Protein AF-A0A7S1TWK5-F1 (afdb_monomer)

Secondary structure (DSSP, 8-state):
---------------------------------------------------S-----------------S----------HHHHHHHHHHHHHHHHHHHHHHHHHHHHHHHH--HHHHHHHHHHHHHHHHHHHHHHHHHHHHHTTS--BPBPTTT-SBPEETTTTEEPBPHHHHHHHHHHHHHHHHHHHHHTT-HHHHHHHHHHHHHHHHHHHHH---

Sequence (218 aa):
MPAMRLLLLPLLLGGTGALRVPASRRGFLGALAAPVLGGAVFGAAEPALAAYGASPKMNVKDEQIVNERGSAVEGGGSASVFDEEAKAREQKAKVEAEWTKIRGVVDKALERGKQSDLLAAKDILALNMGNIKSRMRDVSRIGVGGEIMEKEEGSGLSKFDYNTGKFSLKELVQKPEDVFAAVNETYFYIGRKDVESARVQWAKAVTAYEEWIKLVPF

Organism: NCBI:txid124430

Mean predicted aligned error: 17.78 Å

Foldseek 3Di:
DDDDDDDDDDDDDDDDDDDDDDDDDDDDDDDDDDDDDDDDDDDDDDDDPDDPPDDDDDDDDDDDDDDPPDDDPPDPPPCDLVNLLVVLVVLVVVLVVLVVVLCVQLVVCLVVLDLVSLVVSLVSLVPCLVSSLVSQQSLLCSQVVNDFFDDDPPPRHGDADPVVRDTHTDLLNVLSVQLVVLSVQLSVCSVVSNSVSNVVSNVSSVVSVVVNVVSRPD

Radius of gyration: 33.59 Å; Cα contacts (8 Å, |Δi|>4): 149; chains: 1; bounding box: 106×53×81 Å

Structure (mmCIF, N/CA/C/O backbone):
data_AF-A0A7S1TWK5-F1
#
_entry.id   AF-A0A7S1TWK5-F1
#
loop_
_atom_site.group_PDB
_atom_site.id
_atom_site.type_symbol
_atom_site.label_atom_id
_atom_site.label_alt_id
_atom_site.label_comp_id
_atom_site.label_asym_id
_atom_site.label_entity_id
_atom_site.label_seq_id
_atom_site.pdbx_PDB_ins_code
_atom_site.Cartn_x
_atom_site.Cartn_y
_atom_site.Cartn_z
_atom_site.occupancy
_atom_site.B_iso_or_equiv
_atom_site.auth_seq_id
_atom_site.auth_comp_id
_atom_site.auth_asym_id
_atom_site.auth_atom_id
_atom_site.pdbx_PDB_model_num
ATOM 1 N N . MET A 1 1 ? -54.679 30.001 10.399 1.00 42.28 1 MET A N 1
ATOM 2 C CA . MET A 1 1 ? -54.998 30.023 11.842 1.00 42.28 1 MET A CA 1
ATOM 3 C C . MET A 1 1 ? -54.048 29.068 12.560 1.00 42.28 1 MET A C 1
ATOM 5 O O . MET A 1 1 ? -54.166 27.872 12.328 1.00 42.28 1 MET A O 1
ATOM 9 N N . PRO A 1 2 ? -53.059 29.566 13.323 1.00 46.44 2 PRO A N 1
ATOM 10 C CA . PRO A 1 2 ? -52.119 28.740 14.079 1.00 46.44 2 PRO A CA 1
ATOM 11 C C . PRO A 1 2 ? -52.616 28.502 15.513 1.00 46.44 2 PRO A C 1
ATOM 13 O O . PRO A 1 2 ? -53.088 29.426 16.173 1.00 46.44 2 PRO A O 1
ATOM 16 N N . ALA A 1 3 ? -52.492 27.268 16.002 1.00 49.75 3 ALA A N 1
ATOM 17 C CA . ALA A 1 3 ? -52.767 26.925 17.391 1.00 49.75 3 ALA A CA 1
ATOM 18 C C . ALA A 1 3 ? -51.485 27.054 18.229 1.00 49.75 3 ALA A C 1
ATOM 20 O O . ALA A 1 3 ? -50.543 26.278 18.085 1.00 49.75 3 ALA A O 1
ATOM 21 N N . MET A 1 4 ? -51.485 28.057 19.107 1.00 43.38 4 MET A N 1
ATOM 22 C CA . MET A 1 4 ? -50.620 28.180 20.278 1.00 43.38 4 MET A CA 1
ATOM 23 C C . MET A 1 4 ? -50.735 26.944 21.180 1.00 43.38 4 MET A C 1
ATOM 25 O O . MET A 1 4 ? -51.842 26.546 21.543 1.00 43.38 4 MET A O 1
ATOM 29 N N . ARG A 1 5 ? -49.602 26.447 21.686 1.00 54.03 5 ARG A N 1
ATOM 30 C CA . ARG A 1 5 ? -49.540 25.924 23.057 1.00 54.03 5 ARG A CA 1
ATOM 31 C C . ARG A 1 5 ? -48.163 26.175 23.671 1.00 54.03 5 ARG A C 1
ATOM 33 O O . ARG A 1 5 ? -47.152 25.632 23.247 1.00 54.03 5 ARG A O 1
ATOM 40 N N . LEU A 1 6 ? -48.198 27.083 24.638 1.00 48.56 6 LEU A N 1
ATOM 41 C CA . LEU A 1 6 ? -47.176 27.460 25.605 1.00 48.56 6 LEU A CA 1
ATOM 42 C C . LEU A 1 6 ? -47.206 26.487 26.801 1.00 48.56 6 LEU A C 1
ATOM 44 O O . LEU A 1 6 ? -48.210 25.798 26.986 1.00 48.56 6 LEU A O 1
ATOM 48 N N . LEU A 1 7 ? -46.179 26.611 27.660 1.00 42.19 7 LEU A N 1
ATOM 49 C CA . LEU A 1 7 ? -46.018 26.090 29.036 1.00 42.19 7 LEU A CA 1
ATOM 50 C C . LEU A 1 7 ? -45.284 24.735 29.127 1.00 42.19 7 LEU A C 1
ATOM 52 O O . LEU A 1 7 ? -45.577 23.827 28.366 1.00 42.19 7 LEU A O 1
ATOM 56 N N . LEU A 1 8 ? -44.351 24.482 30.050 1.00 40.06 8 LEU A N 1
ATOM 57 C CA . LEU A 1 8 ? -43.825 25.227 31.202 1.00 40.06 8 LEU A CA 1
ATOM 58 C C . LEU A 1 8 ? -42.563 24.478 31.683 1.00 40.06 8 LEU A C 1
ATOM 60 O O . LEU A 1 8 ? -42.578 23.253 31.783 1.00 40.06 8 LEU A O 1
ATOM 64 N N . LEU A 1 9 ? -41.499 25.214 32.007 1.00 42.41 9 LEU A N 1
ATOM 65 C CA . LEU A 1 9 ? -40.368 24.746 32.819 1.00 42.41 9 LEU A CA 1
ATOM 66 C C . LEU A 1 9 ? -40.783 24.672 34.301 1.00 42.41 9 LEU A C 1
ATOM 68 O O . LEU A 1 9 ? -41.580 25.506 34.739 1.00 42.41 9 LEU A O 1
ATOM 72 N N . PRO A 1 10 ? -40.115 23.828 35.103 1.00 52.53 10 PRO A N 1
ATOM 73 C CA . PRO A 1 10 ? -39.749 24.237 36.455 1.00 52.53 10 PRO A CA 1
ATOM 74 C C . PRO A 1 10 ? -38.238 24.126 36.719 1.00 52.53 10 PRO A C 1
ATOM 76 O O . PRO A 1 10 ? -37.615 23.083 36.537 1.00 52.53 10 PRO A O 1
ATOM 79 N N . LEU A 1 11 ? -37.688 25.247 37.195 1.00 41.25 11 LEU A N 1
ATOM 80 C CA . LEU A 1 11 ? -36.462 25.374 37.984 1.00 41.25 11 LEU A CA 1
ATOM 81 C C . LEU A 1 11 ? -36.671 24.829 39.410 1.00 41.25 11 LEU A C 1
ATOM 83 O O . LEU A 1 11 ? -37.699 25.125 40.007 1.00 41.25 11 LEU A O 1
ATOM 87 N N . LEU A 1 12 ? -35.641 24.180 39.964 1.00 42.25 12 LEU A N 1
ATOM 88 C CA . LEU A 1 12 ? -35.261 24.041 41.391 1.00 42.25 12 LEU A CA 1
ATOM 89 C C . LEU A 1 12 ? -33.792 23.547 41.344 1.00 42.25 12 LEU A C 1
ATOM 91 O O . LEU A 1 12 ? -33.557 22.487 40.779 1.00 42.25 12 LEU A O 1
ATOM 95 N N . LEU A 1 13 ? -32.701 24.255 41.668 1.00 40.38 13 LEU A N 1
ATOM 96 C CA . LEU A 1 13 ? -32.305 25.213 42.716 1.00 40.38 13 LEU A CA 1
ATOM 97 C C . LEU A 1 13 ? -32.154 24.598 44.124 1.00 40.38 13 LEU A C 1
ATOM 99 O O . LEU A 1 13 ? -33.139 24.284 44.781 1.00 40.38 13 LEU A O 1
ATOM 103 N N . GLY A 1 14 ? -30.889 24.518 44.573 1.00 34.38 14 GLY A N 1
ATOM 104 C CA . GLY A 1 14 ? -30.437 24.267 45.953 1.00 34.38 14 GLY A CA 1
ATOM 105 C C . GLY A 1 14 ? -29.634 22.963 46.106 1.00 34.38 14 GLY A C 1
ATOM 106 O O . GLY A 1 14 ? -30.115 21.910 45.728 1.00 34.38 14 GLY A O 1
ATOM 107 N N . GLY A 1 15 ? -28.414 22.910 46.643 1.00 34.44 15 GLY A N 1
ATOM 108 C CA . GLY A 1 15 ? -27.569 23.916 47.276 1.00 34.44 15 GLY A CA 1
ATOM 109 C C . GLY A 1 15 ? -26.369 23.241 47.970 1.00 34.44 15 GLY A C 1
ATOM 110 O O . GLY A 1 15 ? -26.485 22.136 48.484 1.00 34.44 15 GLY A O 1
ATOM 111 N N . THR A 1 16 ? -25.237 23.953 47.971 1.00 38.69 16 THR A N 1
ATOM 112 C CA . THR A 1 16 ? -24.171 23.994 48.997 1.00 38.69 16 THR A CA 1
ATOM 113 C C . THR A 1 16 ? -23.429 22.715 49.425 1.00 38.69 16 THR A C 1
ATOM 115 O O . THR A 1 16 ? -23.946 21.885 50.163 1.00 38.69 16 THR A O 1
ATOM 118 N N . GLY A 1 17 ? -22.123 22.681 49.130 1.00 38.06 17 GLY A N 1
ATOM 119 C CA . GLY A 1 17 ? -21.137 21.836 49.809 1.00 38.06 17 GLY A CA 1
ATOM 120 C C . GLY A 1 17 ? -19.714 22.316 49.519 1.00 38.06 17 GLY A C 1
ATOM 121 O O . GLY A 1 17 ? -19.182 22.078 48.443 1.00 38.06 17 GLY A O 1
ATOM 122 N N . ALA A 1 18 ? -19.140 23.064 50.458 1.00 38.41 18 ALA A N 1
ATOM 123 C CA . ALA A 1 18 ? -17.880 23.784 50.343 1.00 38.41 18 ALA A CA 1
ATOM 124 C C . ALA A 1 18 ? -16.620 22.894 50.413 1.00 38.41 18 ALA A C 1
ATOM 126 O O . ALA A 1 18 ? -16.589 21.883 51.108 1.00 38.41 18 ALA A O 1
ATOM 127 N N . LEU A 1 19 ? -15.572 23.365 49.724 1.00 39.53 19 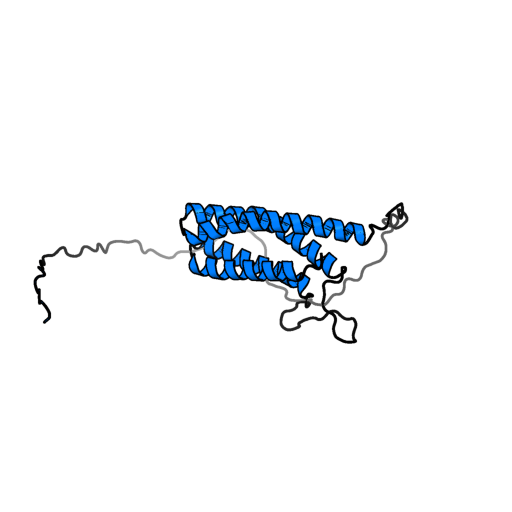LEU A N 1
ATOM 128 C CA . LEU A 1 19 ? -14.151 23.383 50.108 1.00 39.53 19 LEU A CA 1
ATOM 129 C C . LEU A 1 19 ? -13.672 22.384 51.178 1.00 39.53 19 LEU A C 1
ATOM 131 O O . LEU A 1 19 ? -13.927 22.561 52.370 1.00 39.53 19 LEU A O 1
ATOM 135 N N . ARG A 1 20 ? -12.747 21.496 50.787 1.00 36.62 20 ARG A N 1
ATOM 136 C CA . ARG A 1 20 ? -11.625 21.136 51.667 1.00 36.62 20 ARG A CA 1
ATOM 137 C C . ARG A 1 20 ? -10.368 20.762 50.882 1.00 36.62 20 ARG A C 1
ATOM 139 O O . ARG A 1 20 ? -1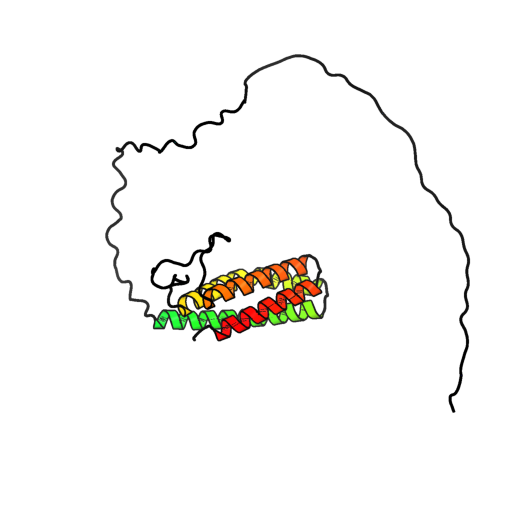0.171 19.630 50.460 1.00 36.62 20 ARG A O 1
ATOM 146 N N . VAL A 1 21 ? -9.506 21.759 50.730 1.00 39.22 21 VAL A N 1
ATOM 147 C CA . VAL A 1 21 ? -8.060 21.596 50.559 1.00 39.22 21 VAL A CA 1
ATOM 148 C C . VAL A 1 21 ? -7.480 21.150 51.906 1.00 39.22 21 VAL A C 1
ATOM 150 O O . VAL A 1 21 ? -7.811 21.763 52.922 1.00 39.22 21 VAL A O 1
ATOM 153 N N . PRO A 1 22 ? -6.573 20.164 51.947 1.00 43.09 22 PRO A N 1
ATOM 154 C CA . PRO A 1 22 ? -5.561 20.116 52.986 1.00 43.09 22 PRO A CA 1
ATOM 155 C C . PRO A 1 22 ? -4.206 20.497 52.389 1.00 43.09 22 PRO A C 1
ATOM 157 O O . PRO A 1 22 ? -3.570 19.734 51.667 1.00 43.09 22 PRO A O 1
ATOM 160 N N . ALA A 1 23 ? -3.769 21.707 52.725 1.00 39.19 23 ALA A N 1
ATOM 161 C CA . ALA A 1 23 ? -2.381 22.111 52.649 1.00 39.19 23 ALA A CA 1
ATOM 162 C C . ALA A 1 23 ? -1.766 22.001 54.048 1.00 39.19 23 ALA A C 1
ATOM 164 O O . ALA A 1 23 ? -2.381 22.405 55.035 1.00 39.19 23 ALA A O 1
ATOM 165 N N . SER A 1 24 ? -0.497 21.584 54.065 1.00 38.28 24 SER A N 1
ATOM 166 C CA . SER A 1 24 ? 0.484 21.762 55.142 1.00 38.28 24 SER A CA 1
ATOM 167 C C . SER A 1 24 ? 0.471 20.704 56.257 1.00 38.28 24 SER A C 1
ATOM 169 O O . SER A 1 24 ? -0.460 20.618 57.048 1.00 38.28 24 SER A O 1
ATOM 171 N N . ARG A 1 25 ? 1.584 19.984 56.450 1.00 38.72 25 ARG A N 1
ATOM 172 C CA . ARG A 1 25 ? 2.787 20.511 57.116 1.00 38.72 25 ARG A CA 1
ATOM 173 C C . ARG A 1 25 ? 3.916 19.482 57.226 1.00 38.72 25 ARG A C 1
ATOM 175 O O . ARG A 1 25 ? 3.680 18.371 57.675 1.00 38.72 25 ARG A O 1
ATOM 182 N N . ARG A 1 26 ? 5.133 20.019 57.036 1.00 38.16 26 ARG A N 1
ATOM 183 C CA . ARG A 1 26 ? 6.424 19.659 57.663 1.00 38.16 26 ARG A CA 1
ATOM 184 C C . ARG A 1 26 ? 7.015 18.312 57.227 1.00 38.16 26 ARG A C 1
ATOM 186 O O . ARG A 1 26 ? 6.402 17.281 57.401 1.00 38.16 26 ARG A O 1
ATOM 193 N N . GLY A 1 27 ? 8.227 18.231 56.697 1.00 33.19 27 GLY A N 1
ATOM 194 C CA . GLY A 1 27 ? 9.330 19.182 56.662 1.00 33.19 27 GLY A CA 1
ATOM 195 C C . GLY A 1 27 ? 10.612 18.398 56.909 1.00 33.19 27 GLY A C 1
ATOM 196 O O . GLY A 1 27 ? 10.677 17.684 57.897 1.00 33.19 27 GLY A O 1
ATOM 197 N N . PHE A 1 28 ? 11.609 18.538 56.040 1.00 35.34 28 PHE A N 1
ATOM 198 C CA . PHE A 1 28 ? 13.012 18.490 56.443 1.00 35.34 28 PHE A CA 1
ATOM 199 C C . PHE A 1 28 ? 13.849 19.177 55.360 1.00 35.34 28 PHE A C 1
ATOM 201 O O . PHE A 1 28 ? 14.107 18.635 54.290 1.00 35.34 28 PHE A O 1
ATOM 208 N N . LEU A 1 29 ? 14.184 20.435 55.638 1.00 37.44 29 LEU A N 1
ATOM 209 C CA . LEU A 1 29 ? 15.357 21.113 55.104 1.00 37.44 29 LEU A CA 1
ATOM 210 C C . LEU A 1 29 ? 16.528 20.735 56.015 1.00 37.44 29 LEU A C 1
ATOM 212 O O . LEU A 1 29 ? 16.382 20.762 57.235 1.00 37.44 29 LEU A O 1
ATOM 216 N N . GLY A 1 30 ? 17.673 20.427 55.423 1.00 30.83 30 GLY A N 1
ATOM 217 C CA . GLY A 1 30 ? 18.924 20.165 56.132 1.00 30.83 30 GLY A CA 1
ATOM 218 C C . GLY A 1 30 ? 19.875 19.423 55.198 1.00 30.83 30 GLY A C 1
ATOM 219 O O . GLY A 1 30 ? 19.791 18.210 55.098 1.00 30.83 30 GLY A O 1
ATOM 220 N N . ALA A 1 31 ? 20.547 20.108 54.277 1.00 31.48 31 ALA A N 1
ATOM 221 C CA . ALA A 1 31 ? 21.773 20.887 54.485 1.00 31.48 31 ALA A CA 1
ATOM 222 C C . ALA A 1 31 ? 23.021 20.054 54.141 1.00 31.48 31 ALA A C 1
ATOM 224 O O . ALA A 1 31 ? 23.320 19.056 54.781 1.00 31.48 31 ALA A O 1
ATOM 225 N N . LEU A 1 32 ? 23.699 20.507 53.081 1.00 37.81 32 LEU A N 1
ATOM 226 C CA . LEU A 1 32 ? 25.151 20.679 52.969 1.00 37.81 32 LEU A CA 1
ATOM 227 C C . LEU A 1 32 ? 26.029 19.901 53.964 1.00 37.81 32 LEU A C 1
ATOM 229 O O . LEU A 1 32 ? 26.094 20.275 55.130 1.00 37.81 32 LEU A O 1
ATOM 233 N N . ALA A 1 33 ? 26.816 18.957 53.440 1.00 31.19 33 ALA A N 1
ATOM 234 C CA . ALA A 1 33 ? 28.255 18.846 53.710 1.00 31.19 33 ALA A CA 1
ATOM 235 C C . ALA A 1 33 ? 28.873 17.709 52.870 1.00 31.19 33 ALA A C 1
ATOM 237 O O . ALA A 1 33 ? 28.740 16.532 53.187 1.00 31.19 33 ALA A O 1
ATOM 238 N N . ALA A 1 34 ? 29.605 18.069 51.815 1.00 40.38 34 ALA A N 1
ATOM 239 C CA . ALA A 1 34 ? 30.901 17.428 51.574 1.00 40.38 34 ALA A CA 1
ATOM 240 C C . ALA A 1 34 ? 31.842 17.904 52.714 1.00 40.38 34 ALA A C 1
ATOM 242 O O . ALA A 1 34 ? 31.604 19.022 53.189 1.00 40.38 34 ALA A O 1
ATOM 243 N N . PRO A 1 35 ? 32.901 17.174 53.148 1.00 43.22 35 PRO A N 1
ATOM 244 C CA . PRO A 1 35 ? 33.947 16.742 52.215 1.00 43.22 35 PRO A CA 1
ATOM 245 C C . PRO A 1 35 ? 34.812 15.499 52.596 1.00 43.22 35 PRO A C 1
ATOM 247 O O . PRO A 1 35 ? 34.844 15.040 53.729 1.00 43.22 35 PRO A O 1
ATOM 250 N N . VAL A 1 36 ? 35.628 15.082 51.612 1.00 34.66 36 VAL A N 1
ATOM 251 C CA . VAL A 1 36 ? 37.074 14.765 51.734 1.00 34.66 36 VAL A CA 1
ATOM 252 C C . VAL A 1 36 ? 37.545 13.347 52.161 1.00 34.66 36 VAL A C 1
ATOM 254 O O . VAL A 1 36 ? 37.492 12.947 53.315 1.00 34.66 36 VAL A O 1
ATOM 257 N N . LEU A 1 37 ? 38.181 12.714 51.157 1.00 37.31 37 LEU A N 1
ATOM 258 C CA . LEU A 1 37 ? 39.463 11.975 51.130 1.00 37.31 37 LEU A CA 1
ATOM 259 C C . LEU A 1 37 ? 39.521 10.437 51.199 1.00 37.31 37 LEU A C 1
ATOM 261 O O . LEU A 1 37 ? 39.196 9.805 52.194 1.00 37.31 37 LEU A O 1
ATOM 265 N N . GLY A 1 38 ? 40.169 9.910 50.147 1.00 30.38 38 GLY A N 1
ATOM 266 C CA . GLY A 1 38 ? 40.853 8.616 50.067 1.00 30.38 38 GLY A CA 1
ATOM 267 C C . GLY A 1 38 ? 40.118 7.632 49.159 1.00 30.38 38 GLY A C 1
ATOM 268 O O . GLY A 1 38 ? 39.105 7.088 49.556 1.00 30.38 38 GLY A O 1
ATOM 269 N N . GLY A 1 39 ? 40.519 7.327 47.929 1.00 28.27 39 GLY A N 1
ATOM 270 C C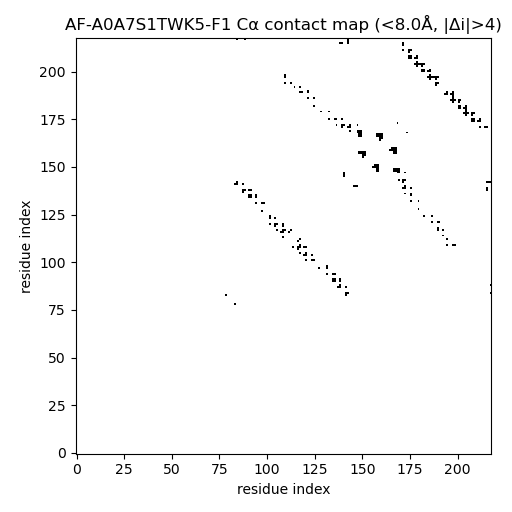A . GLY A 1 39 ? 41.762 7.538 47.200 1.00 28.27 39 GLY A CA 1
ATOM 271 C C . GLY A 1 39 ? 41.871 6.408 46.162 1.00 28.27 39 GLY A C 1
ATOM 272 O O . GLY A 1 39 ? 41.466 5.292 46.467 1.00 28.27 39 GLY A O 1
ATOM 273 N N . ALA A 1 40 ? 42.441 6.732 44.992 1.00 35.38 40 ALA A N 1
ATOM 274 C CA . ALA A 1 40 ? 42.983 5.857 43.934 1.00 35.38 40 ALA A CA 1
ATOM 275 C C . ALA A 1 40 ? 42.132 5.586 42.675 1.00 35.38 40 ALA A C 1
ATOM 277 O O . ALA A 1 40 ? 40.999 5.150 42.796 1.00 35.38 40 ALA A O 1
ATOM 278 N N . VAL A 1 41 ? 42.624 5.653 41.427 1.00 35.94 41 VAL A N 1
ATOM 279 C CA . VAL A 1 41 ? 43.591 6.498 40.678 1.00 35.94 41 VAL A CA 1
ATOM 280 C C . VAL A 1 41 ? 43.171 6.347 39.186 1.00 35.94 41 VAL A C 1
ATOM 282 O O . VAL A 1 41 ? 42.613 5.315 38.822 1.00 35.94 41 VAL A O 1
ATOM 285 N N . PHE A 1 42 ? 43.542 7.328 38.348 1.00 33.72 42 PHE A N 1
ATOM 286 C CA . PHE A 1 42 ? 43.647 7.322 36.869 1.00 33.72 42 PHE A CA 1
ATOM 287 C C . PHE A 1 42 ? 42.332 7.474 36.086 1.00 33.72 42 PHE A C 1
ATOM 289 O O . PHE A 1 42 ? 41.379 6.748 36.303 1.00 33.72 42 PHE A O 1
ATOM 296 N N . GLY A 1 43 ? 42.188 8.369 35.113 1.00 32.78 43 GLY A N 1
ATOM 297 C CA . GLY A 1 43 ? 43.101 9.283 34.433 1.00 32.78 43 GLY A CA 1
ATOM 298 C C . GLY A 1 43 ? 42.270 10.069 33.407 1.00 32.78 43 GLY A C 1
ATOM 299 O O . GLY A 1 43 ? 41.222 9.603 32.968 1.00 32.78 43 GLY A O 1
ATOM 300 N N . ALA A 1 44 ? 42.708 11.288 33.113 1.00 33.69 44 ALA A N 1
ATOM 301 C CA . ALA A 1 44 ? 42.001 12.333 32.382 1.00 33.69 44 ALA A CA 1
ATOM 302 C C . ALA A 1 44 ? 41.377 11.906 31.039 1.00 33.69 44 ALA A C 1
ATOM 304 O O . ALA A 1 44 ? 42.029 11.275 30.211 1.00 33.69 44 ALA A O 1
ATOM 305 N N . ALA A 1 45 ? 40.151 12.370 30.792 1.00 33.84 45 ALA A N 1
ATOM 306 C CA . ALA A 1 45 ? 39.601 12.517 29.454 1.00 33.84 45 ALA A CA 1
ATOM 307 C C . ALA A 1 45 ? 39.325 14.007 29.219 1.00 33.84 45 ALA A C 1
ATOM 309 O O . ALA A 1 45 ? 38.370 14.559 29.759 1.00 33.84 45 ALA A O 1
ATOM 310 N N . GLU A 1 46 ? 40.173 14.641 28.414 1.00 39.62 46 GLU A N 1
ATOM 311 C CA . GLU A 1 46 ? 39.825 15.847 27.665 1.00 39.62 46 GLU A CA 1
ATOM 312 C C . GLU A 1 46 ? 40.142 15.633 26.174 1.00 39.62 46 GLU A C 1
ATOM 314 O O . GLU A 1 46 ? 40.941 14.753 25.831 1.00 39.62 46 GLU A O 1
ATOM 319 N N . PRO A 1 47 ? 39.450 16.357 25.276 1.00 49.56 47 PRO A N 1
ATOM 320 C CA . PRO A 1 47 ? 39.151 15.895 23.929 1.00 49.56 47 PRO A CA 1
ATOM 321 C C . PRO A 1 47 ? 40.179 16.373 22.899 1.00 49.56 47 PRO A C 1
ATOM 323 O O . PRO A 1 47 ? 40.568 17.538 22.882 1.00 49.56 47 PRO A O 1
ATOM 326 N N . ALA A 1 48 ? 40.546 15.498 21.962 1.00 39.31 48 ALA A N 1
ATOM 327 C CA . ALA A 1 48 ? 41.292 15.875 20.765 1.00 39.31 48 ALA A CA 1
ATOM 328 C C . ALA A 1 48 ? 40.365 15.846 19.543 1.00 39.31 48 ALA A C 1
ATOM 330 O O . ALA A 1 48 ? 40.160 14.823 18.892 1.00 39.31 48 ALA A O 1
ATOM 331 N N . LEU A 1 49 ? 39.803 17.014 19.249 1.00 46.00 49 LEU A N 1
ATOM 332 C CA . LEU A 1 49 ? 39.249 17.377 17.954 1.00 46.00 49 LEU A CA 1
ATOM 333 C C . LEU A 1 49 ? 40.423 17.577 16.976 1.00 46.00 49 LEU A C 1
ATOM 335 O O . LEU A 1 49 ? 41.007 18.654 16.947 1.00 46.00 49 LEU A O 1
ATOM 339 N N . ALA A 1 50 ? 40.804 16.555 16.204 1.00 41.00 50 ALA A N 1
ATOM 340 C CA . ALA A 1 50 ? 41.688 16.716 15.044 1.00 41.00 50 ALA A CA 1
ATOM 341 C C . ALA A 1 50 ? 41.649 15.491 14.112 1.00 41.00 50 ALA A C 1
ATOM 343 O O . ALA A 1 50 ? 41.619 14.356 14.572 1.00 41.00 50 ALA A O 1
ATOM 344 N N . ALA A 1 51 ? 41.752 15.767 12.807 1.00 40.94 51 ALA A N 1
ATOM 345 C CA . ALA A 1 51 ? 41.970 14.841 11.688 1.00 40.94 51 ALA A CA 1
ATOM 346 C C . ALA A 1 51 ? 40.732 14.205 11.017 1.00 40.94 51 ALA A C 1
ATOM 348 O O . ALA A 1 51 ? 40.661 13.002 10.784 1.00 40.94 51 ALA A O 1
ATOM 349 N N . TYR A 1 52 ? 39.822 15.057 10.537 1.00 43.03 52 TYR A N 1
ATOM 350 C CA . TYR A 1 52 ? 39.246 14.830 9.206 1.00 43.03 52 TYR A CA 1
ATOM 351 C C . TYR A 1 52 ? 40.380 15.012 8.176 1.00 43.03 52 TYR A C 1
ATOM 353 O O . TYR A 1 52 ? 40.976 16.087 8.133 1.00 43.03 52 TYR A O 1
ATOM 361 N N . GLY A 1 53 ? 40.707 13.985 7.379 1.00 47.62 53 GLY A N 1
ATOM 362 C CA . GLY A 1 53 ? 41.577 14.149 6.198 1.00 47.62 53 GLY A CA 1
ATOM 363 C C . GLY A 1 53 ? 42.768 13.198 6.004 1.00 47.62 53 GLY A C 1
ATOM 364 O O . GLY A 1 53 ? 43.615 13.496 5.167 1.00 47.62 53 GLY A O 1
ATOM 365 N N . ALA A 1 54 ? 42.869 12.063 6.701 1.00 37.50 54 ALA A N 1
ATOM 366 C CA . ALA A 1 54 ? 43.913 11.073 6.408 1.00 37.50 54 ALA A CA 1
ATOM 367 C C . ALA A 1 54 ? 43.366 9.918 5.549 1.00 37.50 54 ALA A C 1
ATOM 369 O O . ALA A 1 54 ? 42.715 9.007 6.055 1.00 37.50 54 ALA A O 1
ATOM 370 N N . SER A 1 55 ? 43.639 9.949 4.241 1.00 45.56 55 SER A N 1
ATOM 371 C CA . SER A 1 55 ? 43.432 8.807 3.342 1.00 45.56 55 SER A CA 1
ATOM 372 C C . SER A 1 55 ? 44.203 7.581 3.854 1.00 45.56 55 SER A C 1
ATOM 374 O O . SER A 1 55 ? 45.413 7.699 4.088 1.00 45.56 55 SER A O 1
ATOM 376 N N . PRO A 1 56 ? 43.579 6.396 3.999 1.00 41.75 56 PRO A N 1
ATOM 377 C CA . PRO A 1 56 ? 44.307 5.198 4.392 1.00 41.75 56 PRO A CA 1
ATOM 378 C C . PRO A 1 56 ? 45.268 4.790 3.271 1.00 41.75 56 PRO A C 1
ATOM 380 O O . PRO A 1 56 ? 44.849 4.414 2.176 1.00 41.75 56 PRO A O 1
ATOM 383 N N . LYS A 1 57 ? 46.576 4.857 3.539 1.00 42.22 57 LYS A N 1
ATOM 384 C CA . LYS A 1 57 ? 47.596 4.214 2.706 1.00 42.22 57 LYS A CA 1
ATOM 385 C C . LYS A 1 57 ? 47.484 2.704 2.921 1.00 42.22 57 LYS A C 1
ATOM 387 O O . LYS A 1 57 ? 47.944 2.199 3.941 1.00 42.22 57 LYS A O 1
ATOM 392 N N . MET A 1 58 ? 46.859 1.991 1.985 1.00 35.84 58 MET A N 1
ATOM 393 C CA . MET A 1 58 ? 46.897 0.528 1.972 1.00 35.84 58 MET A CA 1
ATOM 394 C C . MET A 1 58 ? 48.292 0.064 1.549 1.00 35.84 58 MET A C 1
ATOM 396 O O . MET A 1 58 ? 48.729 0.302 0.424 1.00 35.84 58 MET A O 1
ATOM 400 N N . ASN A 1 59 ? 48.993 -0.570 2.487 1.00 34.75 59 ASN A N 1
ATOM 401 C CA . ASN A 1 59 ? 50.236 -1.276 2.234 1.00 34.75 59 ASN A CA 1
ATOM 402 C C . ASN A 1 59 ? 49.886 -2.627 1.597 1.00 34.75 59 ASN A C 1
ATOM 404 O O . ASN A 1 59 ? 49.183 -3.441 2.191 1.00 34.75 59 ASN A O 1
ATOM 408 N N . VAL A 1 60 ? 50.331 -2.824 0.360 1.00 47.34 60 VAL A N 1
ATOM 409 C CA . VAL A 1 60 ? 50.176 -4.068 -0.391 1.00 47.34 60 VAL A CA 1
ATOM 410 C C . VAL A 1 60 ? 51.199 -5.062 0.140 1.00 47.34 60 VAL A C 1
ATOM 412 O O . VAL A 1 60 ? 52.395 -4.829 -0.038 1.00 47.34 60 VAL A O 1
ATOM 415 N N . LYS A 1 61 ? 50.722 -6.137 0.776 1.00 38.00 61 LYS A N 1
ATOM 416 C CA . LYS A 1 61 ? 51.233 -7.520 0.706 1.00 38.00 61 LYS A CA 1
ATOM 417 C C . LYS A 1 61 ? 50.623 -8.339 1.843 1.00 38.00 61 LYS A C 1
ATOM 419 O O . LYS A 1 61 ? 51.172 -8.376 2.931 1.00 38.00 61 LYS A O 1
ATOM 424 N N . ASP A 1 62 ? 49.506 -8.983 1.534 1.00 37.81 62 ASP A N 1
ATOM 425 C CA . ASP A 1 62 ? 49.215 -10.335 2.001 1.00 37.81 62 ASP A CA 1
ATOM 426 C C . ASP A 1 62 ? 48.500 -11.045 0.846 1.00 37.81 62 ASP A C 1
ATOM 428 O O . ASP A 1 62 ? 47.335 -10.803 0.523 1.00 37.81 62 ASP A O 1
ATOM 432 N N . GLU A 1 63 ? 49.287 -11.842 0.128 1.00 49.12 63 GLU A N 1
ATOM 433 C CA . GLU A 1 63 ? 48.823 -12.844 -0.819 1.00 49.12 63 GLU A CA 1
ATOM 434 C C . GLU A 1 63 ? 48.112 -13.942 -0.030 1.00 49.12 63 GLU A C 1
ATOM 436 O O . GLU A 1 63 ? 48.773 -14.692 0.676 1.00 49.12 63 GLU A O 1
ATOM 441 N N . GLN A 1 64 ? 46.782 -14.018 -0.146 1.00 46.62 64 GLN A N 1
ATOM 442 C CA . GLN A 1 64 ? 45.969 -15.248 -0.162 1.00 46.62 64 GLN A CA 1
ATOM 443 C C . GLN A 1 64 ? 44.495 -14.901 0.094 1.00 46.62 64 GLN A C 1
ATOM 445 O O . GLN A 1 64 ? 44.031 -15.120 1.197 1.00 46.62 64 GLN A O 1
ATOM 450 N N . ILE A 1 65 ? 43.771 -14.375 -0.910 1.00 42.97 65 ILE A N 1
ATOM 451 C CA . ILE A 1 65 ? 42.378 -14.750 -1.272 1.00 42.97 65 ILE A CA 1
ATOM 452 C C . ILE A 1 65 ? 42.137 -14.268 -2.722 1.00 42.97 65 ILE A C 1
ATOM 454 O O . ILE A 1 65 ? 41.523 -13.232 -2.961 1.00 42.97 65 ILE A O 1
ATOM 458 N N . VAL A 1 66 ? 42.643 -15.001 -3.719 1.00 42.12 66 VAL A N 1
ATOM 459 C CA . VAL A 1 66 ? 42.208 -14.872 -5.124 1.00 42.12 66 VAL A CA 1
ATOM 460 C C . VAL A 1 66 ? 42.105 -16.273 -5.715 1.00 42.12 66 VAL A C 1
ATOM 462 O O . VAL A 1 66 ? 43.121 -16.857 -6.070 1.00 42.12 66 VAL A O 1
ATOM 465 N N . ASN A 1 67 ? 40.884 -16.813 -5.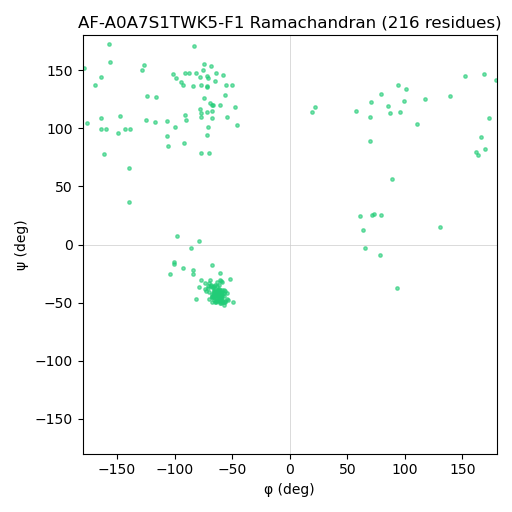772 1.00 42.78 67 ASN A N 1
ATOM 466 C CA . ASN A 1 67 ? 40.306 -17.465 -6.957 1.00 42.78 67 ASN A CA 1
ATOM 467 C C . ASN A 1 67 ? 39.007 -18.206 -6.607 1.00 42.78 67 ASN A C 1
ATOM 469 O O . ASN A 1 67 ? 39.007 -19.419 -6.478 1.00 42.78 67 ASN A O 1
ATOM 473 N N . GLU A 1 68 ? 37.894 -17.471 -6.542 1.00 38.56 68 GLU A N 1
ATOM 474 C CA . GLU A 1 68 ? 36.562 -17.990 -6.919 1.00 38.56 68 GLU A CA 1
ATOM 475 C C . GLU A 1 68 ? 35.767 -16.918 -7.698 1.00 38.56 68 GLU A C 1
ATOM 477 O O . GLU A 1 68 ? 34.555 -16.766 -7.584 1.00 38.56 68 GLU A O 1
ATOM 482 N N . ARG A 1 69 ? 36.467 -16.133 -8.531 1.00 45.69 69 ARG A N 1
ATOM 483 C CA . ARG A 1 69 ? 35.855 -15.414 -9.659 1.00 45.69 69 ARG A CA 1
ATOM 484 C C . ARG A 1 69 ? 36.262 -16.126 -10.943 1.00 45.69 69 ARG A C 1
ATOM 486 O O . ARG A 1 69 ? 37.234 -15.748 -11.585 1.00 45.69 69 ARG A O 1
ATOM 493 N N . GLY A 1 70 ? 35.514 -17.165 -11.291 1.00 40.03 70 GLY A N 1
ATOM 494 C CA . GLY A 1 70 ? 35.661 -17.867 -12.560 1.00 40.03 70 GLY A CA 1
ATOM 495 C C . GLY A 1 70 ? 34.787 -19.113 -12.625 1.00 40.03 70 GLY A C 1
ATOM 496 O O . GLY A 1 70 ? 35.093 -20.103 -11.981 1.00 40.03 70 GLY A O 1
ATOM 497 N N . SER A 1 71 ? 33.743 -19.041 -13.451 1.00 44.59 71 SER A N 1
ATOM 498 C CA . SER A 1 71 ? 32.912 -20.155 -13.930 1.00 44.59 71 SER A CA 1
ATOM 499 C C . SER A 1 71 ? 31.988 -20.868 -12.939 1.00 44.59 71 SER A C 1
ATOM 501 O O . SER A 1 71 ? 32.276 -21.949 -12.445 1.00 44.59 71 SER A O 1
ATOM 503 N N . ALA A 1 72 ? 30.772 -20.330 -12.847 1.00 37.94 72 ALA A N 1
ATOM 504 C CA . ALA A 1 72 ? 29.570 -21.116 -13.122 1.00 37.94 72 ALA A CA 1
ATOM 505 C C . ALA A 1 72 ? 28.576 -20.237 -13.905 1.00 37.94 72 ALA A C 1
ATOM 507 O O . ALA A 1 72 ? 27.518 -19.848 -13.420 1.00 37.94 72 ALA A O 1
ATOM 508 N N . VAL A 1 73 ? 28.954 -19.877 -15.138 1.00 49.88 73 VAL A N 1
ATOM 509 C CA . VAL A 1 73 ? 27.961 -19.636 -16.195 1.00 49.88 73 VAL A CA 1
ATOM 510 C C . VAL A 1 73 ? 27.527 -21.025 -16.644 1.00 49.88 73 VAL A C 1
ATOM 512 O O . VAL A 1 73 ? 28.024 -21.555 -17.630 1.00 49.88 73 VAL A O 1
ATOM 515 N N . GLU A 1 74 ? 26.653 -21.651 -15.866 1.00 40.03 74 GLU A N 1
ATOM 516 C CA . GLU A 1 74 ? 25.982 -22.878 -16.271 1.00 40.03 74 GLU A CA 1
ATOM 517 C C . GLU A 1 74 ? 24.476 -22.670 -16.149 1.00 40.03 74 GLU A C 1
ATOM 519 O O . GLU A 1 74 ? 23.909 -22.582 -15.064 1.00 40.03 74 GLU A O 1
ATOM 524 N N . GLY A 1 75 ? 23.836 -22.554 -17.314 1.00 43.91 75 GLY A N 1
ATOM 525 C CA . GLY A 1 75 ? 22.436 -22.931 -17.481 1.00 43.91 75 GLY A CA 1
ATOM 526 C C . GLY A 1 75 ? 21.379 -21.947 -16.995 1.00 43.91 75 GLY A C 1
ATOM 527 O O . GLY A 1 75 ? 20.262 -22.374 -16.715 1.00 43.91 75 GLY A O 1
ATOM 528 N N . GLY A 1 76 ? 21.672 -20.647 -16.922 1.00 39.03 76 GLY A N 1
ATOM 529 C CA . GLY A 1 76 ? 20.640 -19.629 -16.732 1.00 39.03 76 GLY A CA 1
ATOM 530 C C . GLY A 1 76 ? 19.788 -19.506 -17.991 1.00 39.03 76 GLY A C 1
ATOM 531 O O . GLY A 1 76 ? 20.020 -18.611 -18.800 1.00 39.03 76 GLY A O 1
ATOM 532 N N . GLY A 1 77 ? 18.845 -20.432 -18.191 1.00 39.59 77 GLY A N 1
ATOM 533 C CA . GLY A 1 77 ? 17.785 -20.266 -19.175 1.00 39.59 77 GLY A CA 1
ATOM 534 C C . GLY A 1 77 ? 17.217 -18.870 -18.985 1.00 39.59 77 GLY A C 1
ATOM 535 O O . GLY A 1 77 ? 16.798 -18.534 -17.880 1.00 39.59 77 GLY A O 1
ATOM 536 N N . SER A 1 78 ? 17.323 -18.041 -20.025 1.00 44.78 78 SER A N 1
ATOM 537 C CA . SER A 1 78 ? 16.725 -16.714 -20.071 1.00 44.78 78 SER A CA 1
ATOM 538 C C . SER A 1 78 ? 15.295 -16.862 -19.575 1.00 44.78 78 SER A C 1
ATOM 540 O O . SER A 1 78 ? 14.467 -17.370 -20.328 1.00 44.78 78 SER A O 1
ATOM 542 N N . ALA A 1 79 ? 15.015 -16.475 -18.324 1.00 53.22 79 ALA A N 1
ATOM 543 C CA . ALA A 1 79 ? 13.647 -16.295 -17.877 1.00 53.22 79 ALA A CA 1
ATOM 544 C C . ALA A 1 79 ? 13.064 -15.329 -18.897 1.00 53.22 79 ALA A C 1
ATOM 546 O O . ALA A 1 79 ? 13.566 -14.213 -19.065 1.00 53.22 79 ALA A O 1
ATOM 547 N N . SER A 1 80 ? 12.164 -15.832 -19.732 1.00 62.84 80 SER A N 1
ATOM 548 C CA . SER A 1 80 ? 11.668 -15.031 -20.830 1.00 62.84 80 SER A CA 1
ATOM 549 C C . SER A 1 80 ? 10.924 -13.854 -20.204 1.00 62.84 80 SER A C 1
ATOM 551 O O . SER A 1 80 ? 10.337 -13.989 -19.131 1.00 62.84 80 SER A O 1
ATOM 553 N N . VAL A 1 81 ? 10.935 -12.683 -20.839 1.00 61.16 81 VAL A N 1
ATOM 554 C CA . VAL A 1 81 ? 10.139 -11.534 -20.362 1.00 61.16 81 VAL A CA 1
ATOM 555 C C . VAL A 1 81 ? 8.669 -11.947 -20.142 1.00 61.16 81 VAL A C 1
ATOM 557 O O . VAL A 1 81 ? 8.011 -11.472 -19.222 1.00 61.16 81 VAL A O 1
ATOM 560 N N . PHE A 1 82 ? 8.195 -12.935 -20.911 1.00 63.00 82 PHE A N 1
ATOM 561 C CA . PHE A 1 82 ? 6.891 -13.573 -20.747 1.00 63.00 82 PHE A CA 1
ATOM 562 C C . PHE A 1 82 ? 6.715 -14.316 -19.408 1.00 63.00 82 PHE A C 1
ATOM 564 O O . PHE A 1 82 ? 5.625 -14.263 -18.835 1.00 63.00 82 PHE A O 1
ATOM 571 N N . ASP A 1 83 ? 7.757 -14.957 -18.873 1.00 81.50 83 ASP A N 1
ATOM 572 C CA . ASP A 1 83 ? 7.725 -15.619 -17.560 1.00 81.50 83 ASP A CA 1
ATOM 573 C C . ASP A 1 83 ? 7.673 -14.596 -16.415 1.00 81.50 83 ASP A C 1
ATOM 575 O O . ASP A 1 83 ? 6.967 -14.796 -15.421 1.00 81.50 83 ASP A O 1
ATOM 579 N N . GLU A 1 84 ? 8.378 -13.468 -16.556 1.00 85.50 84 GLU A N 1
ATOM 580 C CA . GLU A 1 84 ? 8.344 -12.387 -15.566 1.00 85.50 84 GLU A CA 1
ATOM 581 C C . GLU A 1 84 ? 6.998 -11.658 -15.553 1.00 85.50 84 GLU A C 1
ATOM 583 O O . GLU A 1 84 ? 6.458 -11.400 -14.476 1.00 85.50 84 GLU A O 1
ATOM 588 N N . GLU A 1 85 ? 6.408 -11.390 -16.719 1.00 87.44 85 GLU A N 1
ATOM 589 C CA . GLU A 1 85 ? 5.057 -10.827 -16.814 1.00 87.44 85 GLU A CA 1
ATOM 590 C C . GLU A 1 85 ? 3.994 -11.775 -16.252 1.00 87.44 85 GLU A C 1
ATOM 592 O O . GLU A 1 85 ? 3.104 -11.337 -15.520 1.00 87.44 85 GLU A O 1
ATOM 597 N N . ALA A 1 86 ? 4.076 -13.075 -16.552 1.00 90.12 86 ALA A N 1
ATOM 598 C CA . ALA A 1 86 ? 3.151 -14.065 -16.001 1.00 90.12 86 ALA A CA 1
ATOM 599 C C . ALA A 1 86 ? 3.231 -14.100 -14.468 1.00 90.12 86 ALA A C 1
ATOM 601 O O . ALA A 1 86 ? 2.204 -14.047 -13.783 1.00 90.12 86 ALA A O 1
ATOM 602 N N . LYS A 1 87 ? 4.451 -14.089 -13.920 1.00 90.19 87 LYS A N 1
ATOM 603 C CA . LYS A 1 87 ? 4.681 -13.970 -12.478 1.00 90.19 87 LYS A CA 1
ATOM 604 C C . LYS A 1 87 ? 4.140 -12.648 -11.931 1.00 90.19 87 LYS A C 1
ATOM 606 O O . LYS A 1 87 ? 3.538 -12.642 -10.860 1.00 90.19 87 LYS A O 1
ATOM 611 N N . ALA A 1 88 ? 4.313 -11.536 -12.640 1.00 92.12 88 ALA A N 1
ATOM 612 C CA . ALA A 1 88 ? 3.806 -10.236 -12.212 1.00 92.12 88 ALA A CA 1
ATOM 613 C C . ALA A 1 88 ? 2.269 -10.192 -12.182 1.00 92.12 88 ALA A C 1
ATOM 615 O O . ALA A 1 88 ? 1.702 -9.692 -11.209 1.00 92.12 88 ALA A O 1
ATOM 616 N N . ARG A 1 89 ? 1.584 -10.789 -13.168 1.00 93.38 89 ARG A N 1
ATOM 617 C CA . ARG A 1 89 ? 0.118 -10.969 -13.150 1.00 93.38 89 ARG A CA 1
ATOM 618 C C . ARG A 1 89 ? -0.331 -11.784 -11.938 1.00 93.38 89 ARG A C 1
ATOM 620 O O . ARG A 1 89 ? -1.272 -11.396 -11.249 1.00 93.38 89 ARG A O 1
ATOM 627 N N . GLU A 1 90 ? 0.369 -12.874 -11.625 1.00 94.50 90 GLU A N 1
ATOM 628 C CA . GLU A 1 90 ? 0.069 -13.688 -10.442 1.00 94.50 90 GLU A CA 1
ATOM 629 C C . GLU A 1 90 ? 0.249 -12.888 -9.138 1.00 94.50 90 GLU A C 1
ATOM 631 O O . GLU A 1 90 ? -0.601 -12.936 -8.246 1.00 94.50 90 GLU A O 1
ATOM 636 N N . GLN A 1 91 ? 1.335 -12.116 -9.016 1.00 95.06 91 GLN A N 1
ATOM 637 C CA . GLN A 1 91 ? 1.569 -11.270 -7.842 1.00 95.06 91 GLN A CA 1
ATOM 638 C C . GLN A 1 91 ? 0.529 -10.150 -7.725 1.00 95.06 91 GLN A C 1
ATOM 640 O O . GLN A 1 91 ? 0.062 -9.887 -6.616 1.00 95.06 91 GLN A O 1
ATOM 645 N N . LYS A 1 92 ? 0.122 -9.534 -8.843 1.00 95.75 92 LYS A N 1
ATOM 646 C CA . LYS A 1 92 ? -0.961 -8.542 -8.887 1.00 95.75 92 LYS A CA 1
ATOM 647 C C . LYS A 1 92 ? -2.269 -9.139 -8.371 1.00 95.75 92 LYS A C 1
ATOM 649 O O . LYS A 1 92 ? -2.863 -8.576 -7.458 1.00 95.75 92 LYS A O 1
ATOM 654 N N . ALA A 1 93 ? -2.663 -10.316 -8.855 1.00 96.06 93 ALA A N 1
ATOM 655 C CA . ALA A 1 93 ? -3.875 -10.993 -8.390 1.00 96.06 93 ALA A CA 1
ATOM 656 C C . ALA A 1 93 ? -3.838 -11.289 -6.878 1.00 96.06 93 ALA A C 1
ATOM 658 O O . ALA A 1 93 ? -4.832 -11.112 -6.172 1.00 96.06 93 ALA A O 1
ATOM 659 N N . LYS A 1 94 ? -2.674 -11.690 -6.345 1.00 95.75 94 LYS A N 1
ATOM 660 C CA . LYS A 1 94 ? -2.495 -11.888 -4.897 1.00 95.75 94 LYS A CA 1
ATOM 661 C C . LYS A 1 94 ? -2.604 -10.579 -4.113 1.00 95.75 94 LYS A C 1
ATOM 663 O O . LYS A 1 94 ? -3.214 -10.569 -3.046 1.00 95.75 94 LYS A O 1
ATOM 668 N N . VAL A 1 95 ? -2.027 -9.492 -4.629 1.00 96.88 95 VAL A N 1
ATOM 669 C CA . VAL A 1 95 ? -2.164 -8.147 -4.049 1.00 96.88 95 VAL A CA 1
ATOM 670 C C . VAL A 1 95 ? -3.633 -7.730 -4.017 1.00 96.88 95 VAL A C 1
ATOM 672 O O . VAL A 1 95 ? -4.104 -7.321 -2.962 1.00 96.88 95 VAL A O 1
ATOM 675 N N . GLU A 1 96 ? -4.376 -7.901 -5.110 1.00 96.25 96 GLU A N 1
ATOM 676 C CA . GLU A 1 96 ? -5.803 -7.562 -5.184 1.00 96.25 96 GLU A CA 1
ATOM 677 C C . GLU A 1 96 ? -6.656 -8.350 -4.186 1.00 96.25 96 GLU A C 1
ATOM 679 O O . GLU A 1 96 ? -7.505 -7.774 -3.493 1.00 96.25 96 GLU A O 1
ATOM 684 N N . ALA A 1 97 ? -6.406 -9.654 -4.059 1.00 95.69 97 ALA A N 1
ATOM 685 C CA . ALA A 1 97 ? -7.114 -10.506 -3.112 1.00 95.69 97 ALA A CA 1
ATOM 686 C C . ALA A 1 97 ? -6.844 -10.096 -1.652 1.00 95.69 97 ALA A C 1
ATOM 688 O O . ALA A 1 97 ? -7.779 -9.947 -0.857 1.00 95.69 97 ALA A O 1
ATOM 689 N N . GLU A 1 98 ? -5.576 -9.878 -1.290 1.00 95.75 98 GLU A N 1
ATOM 690 C CA . GLU A 1 98 ? -5.201 -9.450 0.062 1.00 95.75 98 GLU A CA 1
ATOM 691 C C . GLU A 1 98 ? -5.699 -8.031 0.365 1.00 95.75 98 GLU A C 1
ATOM 693 O O . GLU A 1 98 ? -6.263 -7.794 1.437 1.00 95.75 98 GLU A O 1
ATOM 698 N N . TRP A 1 99 ? -5.579 -7.106 -0.590 1.00 96.81 99 TRP A N 1
ATOM 699 C CA . TRP A 1 99 ? -6.072 -5.737 -0.463 1.00 96.81 99 TRP A CA 1
ATOM 700 C C . TRP A 1 99 ? -7.579 -5.696 -0.216 1.00 96.81 99 TRP A C 1
ATOM 702 O O . TRP A 1 99 ? -8.036 -5.022 0.706 1.00 96.81 99 TRP A O 1
ATOM 712 N N . THR A 1 100 ? -8.356 -6.474 -0.973 1.00 96.38 100 THR A N 1
ATOM 713 C CA . THR A 1 100 ? -9.816 -6.557 -0.815 1.00 96.38 100 THR A CA 1
ATOM 714 C C . THR A 1 100 ? -10.203 -7.022 0.589 1.00 96.38 100 THR A C 1
ATOM 716 O O . THR A 1 100 ? -11.094 -6.445 1.221 1.00 96.38 100 THR A O 1
ATOM 719 N N . LYS A 1 101 ? -9.500 -8.030 1.120 1.00 94.25 101 LYS A N 1
ATOM 720 C CA . LYS A 1 101 ? -9.714 -8.521 2.487 1.00 94.25 101 LYS A CA 1
ATOM 721 C C . LYS A 1 101 ? -9.426 -7.435 3.524 1.00 94.25 101 LYS A C 1
ATOM 723 O O . LYS A 1 101 ? -10.216 -7.249 4.449 1.00 94.25 101 LYS A O 1
ATOM 728 N N . ILE A 1 102 ? -8.311 -6.726 3.372 1.00 96.25 102 ILE A N 1
ATOM 729 C CA . ILE A 1 102 ? -7.894 -5.660 4.289 1.00 96.25 102 ILE A CA 1
ATOM 730 C C . ILE A 1 102 ? -8.890 -4.511 4.256 1.00 96.25 102 ILE A C 1
ATOM 732 O O . ILE A 1 102 ? -9.386 -4.111 5.308 1.00 96.25 102 ILE A O 1
ATOM 736 N N . ARG A 1 103 ? -9.248 -4.046 3.057 1.00 96.62 103 ARG A N 1
ATOM 737 C CA . ARG A 1 103 ? -10.228 -2.981 2.849 1.00 96.62 103 ARG A CA 1
ATOM 738 C C . ARG A 1 103 ? -11.549 -3.293 3.532 1.00 96.62 103 ARG A C 1
ATOM 740 O O . ARG A 1 103 ? -12.029 -2.479 4.311 1.00 96.62 103 ARG A O 1
ATOM 747 N N . GLY A 1 104 ? -12.068 -4.508 3.367 1.00 96.19 104 GLY A N 1
ATOM 748 C CA . GLY A 1 104 ? -13.307 -4.918 4.027 1.00 96.19 104 GLY A CA 1
ATOM 749 C C . GLY A 1 104 ? -13.259 -4.871 5.561 1.00 96.19 104 GLY A C 1
ATOM 750 O O . GLY A 1 104 ? -14.291 -4.630 6.188 1.00 96.19 104 GLY A O 1
ATOM 751 N N . VAL A 1 105 ? -12.098 -5.102 6.182 1.00 96.56 105 VAL A N 1
ATOM 752 C CA . VAL A 1 105 ? -11.935 -5.019 7.646 1.00 96.56 105 VAL A CA 1
ATOM 753 C C . VAL A 1 105 ? -11.745 -3.574 8.099 1.00 96.56 105 VAL A C 1
ATOM 755 O O . VAL A 1 105 ? -12.406 -3.145 9.045 1.00 96.56 105 VAL A O 1
ATOM 758 N N . VAL A 1 106 ? -10.876 -2.821 7.422 1.00 97.38 106 VAL A N 1
ATOM 759 C CA . VAL A 1 106 ? -10.551 -1.435 7.780 1.00 97.38 106 VAL A CA 1
ATOM 760 C C . VAL A 1 106 ? -11.755 -0.519 7.568 1.00 97.38 106 VAL A C 1
ATOM 762 O O . VAL A 1 106 ? -12.098 0.221 8.486 1.00 97.38 106 VAL A O 1
ATOM 765 N N . ASP A 1 107 ? -12.462 -0.631 6.439 1.00 97.75 107 ASP A N 1
ATOM 766 C CA . ASP A 1 107 ? -13.666 0.164 6.158 1.00 97.75 107 ASP A CA 1
ATOM 767 C C . ASP A 1 107 ? -14.718 -0.039 7.257 1.00 97.75 107 ASP A C 1
ATOM 769 O O . ASP A 1 107 ? -15.193 0.925 7.856 1.00 97.75 107 ASP A O 1
ATOM 773 N N . LYS A 1 108 ? -15.013 -1.299 7.612 1.00 97.00 108 LYS A N 1
ATOM 774 C CA . LYS A 1 108 ? -15.973 -1.625 8.681 1.00 97.00 108 LYS A CA 1
ATOM 775 C C . LYS A 1 108 ? -15.534 -1.098 10.045 1.00 97.00 108 LYS A C 1
ATOM 777 O O . LYS A 1 108 ? -16.372 -0.643 10.825 1.00 97.00 108 LYS A O 1
ATOM 782 N N . ALA A 1 109 ? -14.245 -1.187 10.362 1.00 97.19 109 ALA A N 1
ATOM 783 C CA . ALA A 1 109 ? -13.713 -0.708 11.632 1.00 97.19 109 ALA A CA 1
ATOM 784 C C . ALA A 1 109 ? -13.797 0.817 11.742 1.00 97.19 109 ALA A C 1
ATOM 786 O O . ALA A 1 109 ? -14.231 1.339 12.772 1.00 97.19 109 ALA A O 1
ATOM 787 N N . LEU A 1 110 ? -13.430 1.523 10.672 1.00 96.94 110 LEU A N 1
ATOM 788 C CA . LEU A 1 110 ? -13.492 2.977 10.604 1.00 96.94 110 LEU A CA 1
ATOM 789 C C . LEU A 1 110 ? -14.933 3.483 10.553 1.00 96.94 110 LEU A C 1
ATOM 791 O O . LEU A 1 110 ? -15.209 4.538 11.114 1.00 96.94 110 LEU A O 1
ATOM 795 N N . GLU A 1 111 ? -15.866 2.756 9.941 1.00 96.75 111 GLU A N 1
ATOM 796 C CA . GLU A 1 111 ? -17.296 3.084 9.954 1.00 96.75 111 GLU A CA 1
ATOM 797 C C . GLU A 1 111 ? -17.878 2.981 11.372 1.00 96.75 111 GLU A C 1
ATOM 799 O O . GLU A 1 111 ? -18.511 3.919 11.857 1.00 96.75 111 GLU A O 1
ATOM 804 N N . ARG A 1 112 ? -17.617 1.866 12.066 1.00 95.06 112 ARG A N 1
ATOM 805 C CA . ARG A 1 112 ? -18.185 1.583 13.395 1.00 95.06 112 ARG A CA 1
ATOM 806 C C . ARG A 1 112 ? -17.515 2.346 14.533 1.00 95.06 112 ARG A C 1
ATOM 808 O O . ARG A 1 112 ? -18.153 2.561 15.561 1.00 95.06 112 ARG A O 1
ATOM 815 N N . GLY A 1 113 ? -16.225 2.662 14.412 1.00 92.94 113 GLY A N 1
ATOM 816 C CA . GLY A 1 113 ? -15.449 3.383 15.428 1.00 92.94 113 GLY A CA 1
ATOM 817 C C . GLY A 1 113 ? -15.283 2.650 16.769 1.00 92.94 113 GLY A C 1
ATOM 818 O O . GLY A 1 113 ? -14.873 3.257 17.757 1.00 92.94 113 GLY A O 1
ATOM 819 N N . LYS A 1 114 ? -15.605 1.351 16.845 1.00 94.12 114 LYS A N 1
ATOM 820 C CA . LYS A 1 114 ? -15.473 0.554 18.076 1.00 94.12 114 LYS A CA 1
ATOM 821 C C . LYS A 1 114 ? -14.016 0.170 18.312 1.00 94.12 114 LYS A C 1
ATOM 823 O O . LYS A 1 114 ? -13.348 -0.307 17.402 1.00 94.12 114 LYS A O 1
ATOM 828 N N . GLN A 1 115 ? -13.547 0.275 19.557 1.00 91.62 115 GLN A N 1
ATOM 829 C CA . GLN A 1 115 ? -12.150 -0.016 19.907 1.00 91.62 115 GLN A CA 1
ATOM 830 C C . GLN A 1 115 ? -11.698 -1.430 19.501 1.00 91.62 115 GLN A C 1
ATOM 832 O O . GLN A 1 115 ? -10.576 -1.587 19.032 1.00 91.62 115 GLN A O 1
ATOM 837 N N . SER A 1 116 ? -12.549 -2.449 19.663 1.00 94.31 116 SER A N 1
ATOM 838 C CA . SER A 1 116 ? -12.246 -3.828 19.249 1.00 94.31 116 SER A CA 1
ATOM 839 C C . SER A 1 116 ? -12.005 -3.940 17.745 1.00 94.31 116 SER A C 1
ATOM 841 O O . SER A 1 116 ? -11.061 -4.593 17.311 1.00 94.31 116 SER A O 1
ATOM 843 N N . ASP A 1 117 ? -12.838 -3.262 16.957 1.00 95.62 117 ASP A N 1
ATOM 844 C CA . ASP A 1 117 ? -12.801 -3.318 15.498 1.00 95.62 117 ASP A CA 1
ATOM 845 C C . ASP A 1 117 ? -11.583 -2.535 14.982 1.00 95.62 117 ASP A C 1
ATOM 847 O O . ASP A 1 117 ? -10.886 -2.988 14.078 1.00 95.62 117 ASP A O 1
ATOM 851 N N . LEU A 1 118 ? -11.266 -1.401 15.618 1.00 95.69 118 LEU A N 1
ATOM 852 C CA . LEU A 1 118 ? -10.065 -0.610 15.342 1.00 95.69 118 LEU A CA 1
ATOM 853 C C . LEU A 1 118 ? -8.772 -1.387 15.636 1.00 95.69 118 LEU A C 1
ATOM 855 O O . LEU A 1 118 ? -7.820 -1.295 14.865 1.00 95.69 118 LEU A O 1
ATOM 859 N N . LEU A 1 119 ? -8.728 -2.179 16.714 1.00 94.94 119 LEU A N 1
ATOM 860 C CA . LEU A 1 119 ? -7.584 -3.052 16.998 1.00 94.94 119 LEU A CA 1
ATOM 861 C C . LEU A 1 119 ? -7.440 -4.151 15.937 1.00 94.94 119 LEU A C 1
ATOM 863 O O . LEU A 1 119 ? -6.350 -4.327 15.403 1.00 94.94 119 LEU A O 1
ATOM 867 N N . ALA A 1 120 ? -8.539 -4.802 15.545 1.00 94.81 120 ALA A N 1
ATOM 868 C CA . ALA A 1 120 ? -8.514 -5.798 14.472 1.00 94.81 120 ALA A CA 1
ATOM 869 C C . ALA A 1 120 ? -8.047 -5.205 13.126 1.00 94.81 120 ALA A C 1
ATOM 871 O O . ALA A 1 120 ? -7.281 -5.837 12.397 1.00 94.81 120 ALA A O 1
ATOM 872 N N . ALA A 1 121 ? -8.462 -3.973 12.807 1.00 96.06 121 ALA A N 1
ATOM 873 C CA . ALA A 1 121 ? -7.975 -3.239 11.640 1.00 96.06 121 ALA A CA 1
ATOM 874 C C . ALA A 1 121 ? -6.477 -2.911 11.741 1.00 96.06 121 ALA A C 1
ATOM 876 O O . ALA A 1 121 ? -5.744 -3.004 10.760 1.00 96.06 121 ALA A O 1
ATOM 877 N N . LYS A 1 122 ? -5.987 -2.568 12.931 1.00 94.81 122 LYS A N 1
ATOM 878 C CA . LYS A 1 122 ? -4.563 -2.317 13.157 1.00 94.81 122 LYS A CA 1
ATOM 879 C C . LYS A 1 122 ? -3.723 -3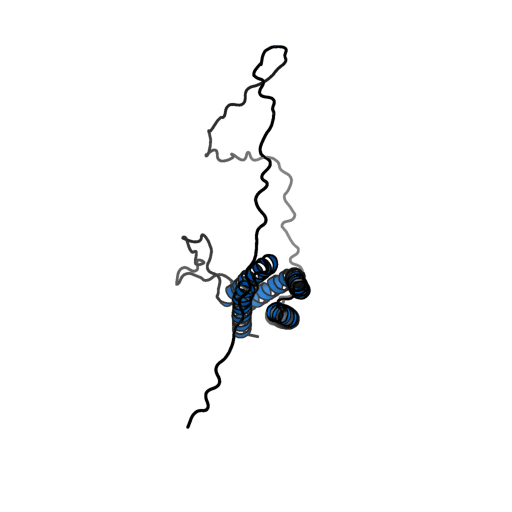.583 12.947 1.00 94.81 122 LYS A C 1
ATOM 881 O O . LYS A 1 122 ? -2.702 -3.531 12.261 1.00 94.81 122 LYS A O 1
ATOM 886 N N . ASP A 1 123 ? -4.184 -4.712 13.474 1.00 95.25 123 ASP A N 1
ATOM 887 C CA . ASP A 1 123 ? -3.496 -6.000 13.362 1.00 95.25 123 ASP A CA 1
ATOM 888 C C . ASP A 1 123 ? -3.457 -6.497 11.914 1.00 95.25 123 ASP A C 1
ATOM 890 O O . ASP A 1 123 ? -2.409 -6.927 11.428 1.00 95.25 123 ASP A O 1
ATOM 894 N N . ILE A 1 124 ? -4.572 -6.388 11.178 1.00 95.31 124 ILE A N 1
ATOM 895 C CA . ILE A 1 124 ? -4.604 -6.835 9.781 1.00 95.31 124 ILE A CA 1
ATOM 896 C C . ILE A 1 124 ? -3.693 -5.983 8.887 1.00 95.31 124 ILE A C 1
ATOM 898 O O . ILE A 1 124 ? -3.048 -6.533 7.989 1.00 95.31 124 ILE A O 1
ATOM 902 N N . LEU A 1 125 ? -3.584 -4.676 9.154 1.00 95.06 125 LEU A N 1
ATOM 903 C CA . LEU A 1 125 ? -2.625 -3.805 8.474 1.00 95.06 125 LEU A CA 1
ATOM 904 C C . LEU A 1 125 ? -1.184 -4.238 8.787 1.00 95.06 125 LEU A C 1
ATOM 906 O O . LEU A 1 125 ? -0.401 -4.456 7.865 1.00 95.06 125 LEU A O 1
ATOM 910 N N . ALA A 1 126 ? -0.839 -4.453 10.058 1.00 93.44 126 ALA A N 1
ATOM 911 C CA . ALA A 1 126 ? 0.515 -4.862 10.441 1.00 93.44 126 ALA A CA 1
ATOM 912 C C . ALA A 1 126 ? 0.949 -6.195 9.804 1.00 93.44 126 ALA A C 1
ATOM 914 O O . ALA A 1 126 ? 2.079 -6.315 9.333 1.00 93.44 126 ALA A O 1
ATOM 915 N N . LEU A 1 127 ? 0.055 -7.187 9.761 1.00 92.81 127 LEU A N 1
ATOM 916 C CA . LEU A 1 127 ? 0.384 -8.539 9.299 1.00 92.81 127 LEU A CA 1
ATOM 917 C C . LEU A 1 127 ? 0.571 -8.649 7.781 1.00 92.81 127 LEU A C 1
ATOM 919 O O . LEU A 1 127 ? 1.366 -9.468 7.324 1.00 92.81 127 LEU A O 1
ATOM 923 N N . ASN A 1 128 ? -0.164 -7.864 6.989 1.00 91.88 128 ASN A N 1
ATOM 924 C CA . ASN A 1 128 ? -0.210 -8.060 5.535 1.00 91.88 128 ASN A CA 1
ATOM 925 C C . ASN A 1 128 ? 0.619 -7.030 4.755 1.00 91.88 128 ASN A C 1
ATOM 927 O O . ASN A 1 128 ? 1.079 -7.328 3.652 1.00 91.88 128 ASN A O 1
ATOM 931 N N . MET A 1 129 ? 0.851 -5.832 5.307 1.00 89.69 129 MET A N 1
ATOM 932 C CA . MET A 1 129 ? 1.445 -4.736 4.530 1.00 89.69 129 MET A CA 1
ATOM 933 C C . MET A 1 129 ? 2.867 -5.011 4.038 1.00 89.69 129 MET A C 1
ATOM 935 O O . MET A 1 129 ? 3.212 -4.567 2.947 1.00 89.69 129 MET A O 1
ATOM 939 N N . GLY A 1 130 ? 3.684 -5.770 4.775 1.00 89.31 130 GLY A N 1
ATOM 940 C CA . GLY A 1 130 ? 5.038 -6.116 4.324 1.00 89.31 130 GLY A CA 1
ATOM 941 C C . GLY A 1 130 ? 5.039 -6.903 3.007 1.00 89.31 130 GLY A C 1
ATOM 942 O O . GLY A 1 130 ? 5.765 -6.562 2.071 1.00 89.31 130 GLY A O 1
ATOM 943 N N . ASN A 1 131 ? 4.164 -7.906 2.909 1.00 92.19 131 ASN A N 1
ATOM 944 C CA . ASN A 1 131 ? 4.040 -8.746 1.719 1.00 92.19 131 ASN A CA 1
ATOM 945 C C . ASN A 1 131 ? 3.443 -7.972 0.545 1.00 92.19 131 ASN A C 1
ATOM 947 O O . ASN A 1 131 ? 3.996 -8.010 -0.555 1.00 92.19 131 ASN A O 1
ATOM 951 N N . ILE A 1 132 ? 2.361 -7.225 0.783 1.00 94.75 132 ILE A N 1
ATOM 952 C CA . ILE A 1 132 ? 1.734 -6.393 -0.250 1.00 94.75 132 ILE A CA 1
ATOM 953 C C . ILE A 1 132 ? 2.750 -5.382 -0.789 1.00 94.75 132 ILE A C 1
ATOM 955 O O . ILE A 1 132 ? 2.857 -5.225 -2.004 1.00 94.75 132 ILE A O 1
ATOM 959 N N . LYS A 1 133 ? 3.572 -4.773 0.078 1.00 94.62 133 LYS A N 1
ATOM 960 C CA . LYS A 1 133 ? 4.609 -3.820 -0.341 1.00 94.62 133 LYS A CA 1
ATOM 961 C C . LYS A 1 133 ? 5.626 -4.425 -1.274 1.00 94.62 133 LYS A C 1
ATOM 963 O O . LYS A 1 133 ? 5.893 -3.854 -2.331 1.00 94.62 133 LYS A O 1
ATOM 968 N N . SER A 1 134 ? 6.179 -5.572 -0.897 1.00 95.19 134 SER A N 1
ATOM 969 C CA . SER A 1 134 ? 7.145 -6.265 -1.744 1.00 95.19 134 SER A CA 1
ATOM 970 C C . SER A 1 134 ? 6.534 -6.597 -3.105 1.00 95.19 134 SER A C 1
ATOM 972 O O . SER A 1 134 ? 7.114 -6.262 -4.133 1.00 95.19 134 SER A O 1
ATOM 974 N N . ARG A 1 135 ? 5.323 -7.165 -3.123 1.00 96.12 135 ARG A N 1
ATOM 975 C CA . ARG A 1 135 ? 4.656 -7.581 -4.364 1.00 96.12 135 ARG A CA 1
ATOM 976 C C . ARG A 1 135 ? 4.300 -6.406 -5.266 1.00 96.12 135 ARG A C 1
ATOM 978 O O . ARG A 1 135 ? 4.553 -6.475 -6.462 1.00 96.12 135 ARG A O 1
ATOM 985 N N . MET A 1 136 ? 3.762 -5.318 -4.714 1.00 96.75 136 MET A N 1
ATOM 986 C CA . MET A 1 136 ? 3.463 -4.113 -5.492 1.00 96.75 136 MET A CA 1
ATOM 987 C C . MET A 1 136 ? 4.731 -3.518 -6.108 1.00 96.75 136 MET A C 1
ATOM 989 O O . MET A 1 136 ? 4.712 -3.142 -7.278 1.00 96.75 136 MET A O 1
ATOM 993 N N . ARG A 1 137 ? 5.844 -3.465 -5.363 1.00 95.00 137 ARG A N 1
ATOM 994 C CA . ARG A 1 137 ? 7.140 -3.005 -5.889 1.00 95.00 137 ARG A CA 1
ATOM 995 C C . ARG A 1 137 ? 7.640 -3.892 -7.024 1.00 95.00 137 ARG A C 1
ATOM 997 O O . ARG A 1 137 ? 8.046 -3.364 -8.055 1.00 95.00 137 ARG A O 1
ATOM 1004 N N . ASP A 1 138 ? 7.567 -5.210 -6.860 1.00 94.00 138 ASP A N 1
ATOM 1005 C CA . ASP A 1 138 ? 8.002 -6.166 -7.881 1.00 94.00 138 ASP A CA 1
ATOM 1006 C C . ASP A 1 138 ? 7.173 -6.036 -9.164 1.00 94.00 138 ASP A C 1
ATOM 1008 O O . ASP A 1 138 ? 7.735 -5.906 -10.251 1.00 94.00 138 ASP A O 1
ATOM 1012 N N . VAL A 1 139 ? 5.845 -5.988 -9.031 1.00 95.75 139 VAL A N 1
ATOM 1013 C CA . VAL A 1 139 ? 4.912 -5.778 -10.148 1.00 95.75 139 VAL A CA 1
ATOM 1014 C C . VAL A 1 139 ? 5.187 -4.449 -10.849 1.00 95.75 139 VAL A C 1
ATOM 1016 O O . VAL A 1 139 ? 5.250 -4.404 -12.073 1.00 95.75 139 VAL A O 1
ATOM 1019 N N . SER A 1 140 ? 5.411 -3.378 -10.086 1.00 95.31 140 SER A N 1
ATOM 1020 C CA . SER A 1 140 ? 5.689 -2.048 -10.643 1.00 95.31 140 SER A CA 1
ATOM 1021 C C . SER A 1 140 ? 7.017 -2.007 -11.386 1.00 95.31 140 SER A C 1
ATOM 1023 O O . SER A 1 140 ? 7.092 -1.443 -12.473 1.00 95.31 140 SER A O 1
ATOM 1025 N N . ARG A 1 141 ? 8.061 -2.636 -10.830 1.00 94.12 141 ARG A N 1
ATOM 1026 C CA . ARG A 1 141 ? 9.378 -2.746 -11.466 1.00 94.12 141 ARG A CA 1
ATOM 1027 C C . ARG A 1 141 ? 9.288 -3.486 -12.798 1.00 94.12 141 ARG A C 1
ATOM 1029 O O . ARG A 1 141 ? 9.862 -3.022 -13.778 1.00 94.12 141 ARG A O 1
ATOM 1036 N N . ILE A 1 142 ? 8.571 -4.609 -12.835 1.00 92.12 142 ILE A N 1
ATOM 1037 C CA . ILE A 1 142 ? 8.362 -5.377 -14.072 1.00 92.12 142 ILE A CA 1
ATOM 1038 C C . ILE A 1 142 ? 7.541 -4.546 -15.068 1.00 92.12 142 ILE A C 1
ATOM 1040 O O . ILE A 1 142 ? 7.927 -4.433 -16.226 1.00 92.12 142 ILE A O 1
ATOM 1044 N N . GLY A 1 143 ? 6.487 -3.866 -14.606 1.00 90.38 143 GLY A N 1
ATOM 1045 C CA . GLY A 1 143 ? 5.648 -3.000 -15.440 1.00 90.38 143 GLY A CA 1
ATOM 1046 C C . GLY A 1 143 ? 6.383 -1.826 -16.099 1.00 90.38 143 GLY A C 1
ATOM 1047 O O . GLY A 1 143 ? 5.952 -1.366 -17.150 1.00 90.38 143 GLY A O 1
ATOM 1048 N N . VAL A 1 144 ? 7.507 -1.364 -15.535 1.00 91.69 144 VAL A N 1
ATOM 1049 C CA . VAL A 1 144 ? 8.367 -0.331 -16.150 1.00 91.69 144 VAL A CA 1
ATOM 1050 C C . VAL A 1 144 ? 9.582 -0.888 -16.905 1.00 91.69 144 VAL A C 1
ATOM 1052 O O . VAL A 1 144 ? 10.445 -0.106 -17.318 1.00 91.69 144 VAL A O 1
ATOM 1055 N N . GLY A 1 145 ? 9.679 -2.212 -17.070 1.00 86.88 145 GLY A N 1
ATOM 1056 C CA . GLY A 1 145 ? 10.787 -2.875 -17.765 1.00 86.88 145 GLY A CA 1
ATOM 1057 C C . GLY A 1 145 ? 12.103 -2.906 -16.978 1.00 86.88 145 GLY A C 1
ATOM 1058 O O . GLY A 1 145 ? 13.176 -2.924 -17.574 1.00 86.88 145 GLY A O 1
ATOM 1059 N N . GLY A 1 146 ? 12.049 -2.854 -15.645 1.00 84.81 146 GLY A N 1
ATOM 1060 C CA . GLY A 1 146 ? 13.216 -2.967 -14.760 1.00 84.81 146 GLY A CA 1
ATOM 1061 C C . GLY A 1 146 ? 13.854 -1.637 -14.349 1.00 84.81 146 GLY A C 1
ATOM 1062 O O . GLY A 1 146 ? 14.242 -1.490 -13.190 1.00 84.81 146 GLY A O 1
ATOM 1063 N N . GLU A 1 147 ? 13.915 -0.647 -15.242 1.00 88.12 147 GLU A N 1
ATOM 1064 C CA . GLU A 1 147 ? 14.442 0.685 -14.909 1.00 88.12 147 GLU A CA 1
ATOM 1065 C C . GLU A 1 147 ? 13.402 1.482 -14.113 1.00 88.12 147 GLU A C 1
ATOM 1067 O O . GLU A 1 147 ? 12.388 1.910 -14.664 1.00 88.12 147 GLU A O 1
ATOM 1072 N N . ILE A 1 148 ? 13.656 1.700 -12.822 1.00 90.25 148 ILE A N 1
ATOM 1073 C CA . ILE A 1 148 ? 12.697 2.330 -11.896 1.00 90.25 148 ILE A CA 1
ATOM 1074 C C . ILE A 1 148 ? 12.842 3.848 -11.763 1.00 90.25 148 ILE A C 1
ATOM 1076 O O . ILE A 1 148 ? 11.905 4.510 -11.318 1.00 90.25 148 ILE A O 1
ATOM 1080 N N . MET A 1 149 ? 14.005 4.394 -12.119 1.00 91.75 149 MET A N 1
ATOM 1081 C CA . MET A 1 149 ? 14.297 5.818 -11.983 1.00 91.75 149 MET A CA 1
ATOM 1082 C C . MET A 1 149 ? 13.845 6.584 -13.225 1.00 91.75 149 MET A C 1
ATOM 1084 O O . MET A 1 149 ? 13.918 6.077 -14.349 1.00 91.75 149 MET A O 1
ATOM 1088 N N . GLU A 1 150 ? 13.420 7.828 -13.034 1.00 89.94 150 GLU A N 1
ATOM 1089 C CA . GLU A 1 150 ? 13.311 8.778 -14.138 1.00 89.94 150 GLU A CA 1
ATOM 1090 C C . GLU A 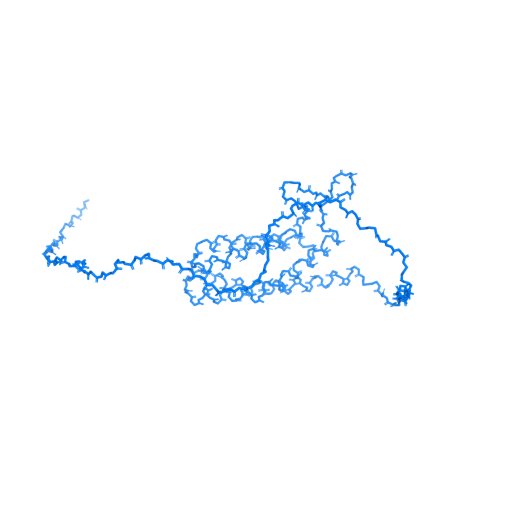1 150 ? 14.707 9.201 -14.597 1.00 89.94 150 GLU A C 1
ATOM 1092 O O . GLU A 1 150 ? 15.627 9.339 -13.785 1.00 89.94 150 GLU A O 1
ATOM 1097 N N . LYS A 1 151 ? 14.866 9.435 -15.901 1.00 89.62 151 LYS A N 1
ATOM 1098 C CA . LYS A 1 151 ? 16.083 10.017 -16.471 1.00 89.62 151 LYS A CA 1
ATOM 1099 C C . LYS A 1 151 ? 15.869 11.495 -16.762 1.00 89.62 151 LYS A C 1
ATOM 1101 O O . LYS A 1 151 ? 14.770 11.906 -17.125 1.00 89.62 151 LYS A O 1
ATOM 1106 N N . GLU A 1 152 ? 16.922 12.280 -16.616 1.00 86.69 152 GLU A N 1
ATOM 1107 C CA . GLU A 1 152 ? 16.979 13.632 -17.156 1.00 86.69 152 GLU A CA 1
ATOM 1108 C C . GLU A 1 152 ? 16.933 13.594 -18.688 1.00 86.69 152 GLU A C 1
ATOM 1110 O O . GLU A 1 152 ? 17.537 12.728 -19.334 1.00 86.69 152 GLU A O 1
ATOM 1115 N N . GLU A 1 153 ? 16.215 14.550 -19.275 1.00 83.31 153 GLU A N 1
ATOM 1116 C CA . GLU A 1 153 ? 16.085 14.654 -20.723 1.00 83.31 153 GLU A CA 1
ATOM 1117 C C . GLU A 1 153 ? 17.460 14.866 -21.370 1.00 83.31 153 GLU A C 1
ATOM 1119 O O . GLU A 1 153 ? 18.174 15.823 -21.082 1.00 83.31 153 GLU A O 1
ATOM 1124 N N . GLY A 1 154 ? 17.847 13.936 -22.245 1.00 80.25 154 GLY A N 1
ATOM 1125 C CA . GLY A 1 154 ? 19.072 14.027 -23.038 1.00 80.25 154 GLY A CA 1
ATOM 1126 C C . GLY A 1 154 ? 20.382 13.672 -22.322 1.00 80.25 154 GLY A C 1
ATOM 1127 O O . GLY A 1 154 ? 21.390 13.540 -23.011 1.00 80.25 154 GLY A O 1
ATOM 1128 N N . SER A 1 155 ? 20.406 13.470 -20.996 1.00 77.19 155 SER A N 1
ATOM 1129 C CA . SER A 1 155 ? 21.660 13.185 -20.267 1.00 77.19 155 SER A CA 1
ATOM 1130 C C . SER A 1 155 ? 21.874 11.702 -19.940 1.00 77.19 155 SER A C 1
ATOM 1132 O O . SER A 1 155 ? 22.990 11.295 -19.622 1.00 77.19 155 SER A O 1
ATOM 1134 N N . GLY A 1 156 ? 20.825 10.870 -20.007 1.00 82.19 156 GLY A N 1
ATOM 1135 C CA . GLY A 1 156 ? 20.882 9.456 -19.603 1.00 82.19 156 GLY A CA 1
ATOM 1136 C C . GLY A 1 156 ? 21.131 9.244 -18.100 1.00 82.19 156 GLY A C 1
ATOM 1137 O O . GLY A 1 156 ? 21.117 8.104 -17.626 1.00 82.19 156 GLY A O 1
ATOM 1138 N N . LEU A 1 157 ? 21.323 10.327 -17.340 1.00 86.88 157 LEU A N 1
ATOM 1139 C CA . LEU A 1 157 ? 21.491 10.326 -15.894 1.00 86.88 157 LEU A CA 1
ATOM 1140 C C . LEU A 1 157 ? 20.128 10.244 -15.216 1.00 86.88 157 LEU A C 1
ATOM 1142 O O . LEU A 1 157 ? 19.128 10.740 -15.730 1.00 86.88 157 LEU A O 1
ATOM 1146 N N . SER A 1 158 ? 20.078 9.593 -14.056 1.00 91.50 158 SER A N 1
ATOM 1147 C CA . SER A 1 158 ? 18.855 9.547 -13.255 1.00 91.50 158 SER A CA 1
ATOM 1148 C C . SER A 1 158 ? 18.579 10.908 -12.627 1.00 91.50 158 SER A C 1
ATOM 1150 O O . SER A 1 158 ? 19.481 11.526 -12.064 1.00 91.50 158 SER A O 1
ATOM 1152 N N . LYS A 1 159 ? 17.324 11.343 -12.677 1.00 90.50 159 LYS A N 1
ATOM 1153 C CA . LYS A 1 159 ? 16.881 12.619 -12.123 1.00 90.50 159 LYS A CA 1
ATOM 1154 C C . LYS A 1 159 ? 16.988 12.595 -10.598 1.00 90.50 159 LYS A C 1
ATOM 1156 O O . LYS A 1 159 ? 16.377 11.750 -9.939 1.00 90.50 159 LYS A O 1
ATOM 1161 N N . PHE A 1 160 ? 17.787 13.503 -10.044 1.00 89.25 160 PHE A N 1
ATOM 1162 C CA . PHE A 1 160 ? 18.020 13.638 -8.607 1.00 89.25 160 PHE A CA 1
ATOM 1163 C C . PHE A 1 160 ? 17.511 14.990 -8.114 1.00 89.25 160 PHE A C 1
ATOM 1165 O O . PHE A 1 160 ? 17.878 16.037 -8.644 1.00 89.25 160 PHE A O 1
ATOM 1172 N N . ASP A 1 161 ? 16.671 14.976 -7.085 1.00 88.19 161 ASP A N 1
ATOM 1173 C CA . ASP A 1 161 ? 16.197 16.190 -6.434 1.00 88.19 161 ASP A CA 1
ATOM 1174 C C . ASP A 1 161 ? 17.145 16.573 -5.293 1.00 88.19 161 ASP A C 1
ATOM 1176 O O . ASP A 1 161 ? 17.161 15.957 -4.223 1.00 88.19 161 ASP A O 1
ATOM 1180 N N . TYR A 1 162 ? 17.927 17.628 -5.519 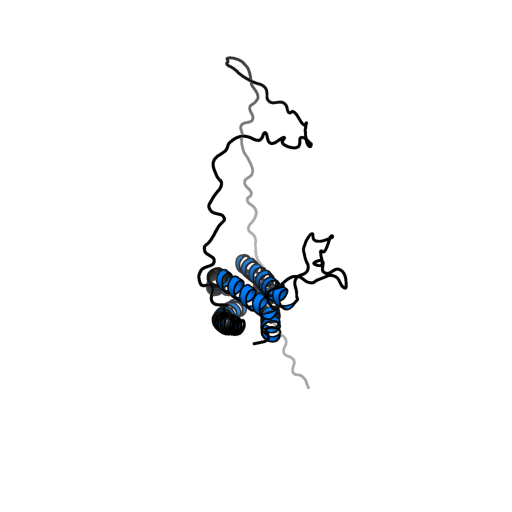1.00 87.31 162 TYR A N 1
ATOM 1181 C CA . TYR A 1 162 ? 18.896 18.152 -4.556 1.00 87.31 162 TYR A CA 1
ATOM 1182 C C . TYR A 1 162 ? 18.259 18.771 -3.305 1.00 87.31 162 TYR A C 1
ATOM 1184 O O . TYR A 1 162 ? 18.944 18.897 -2.292 1.00 87.31 162 TYR A O 1
ATOM 1192 N N . ASN A 1 163 ? 16.969 19.120 -3.331 1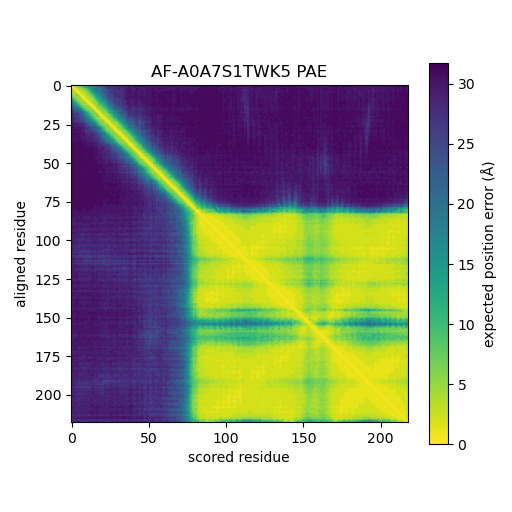.00 87.50 163 ASN A N 1
ATOM 1193 C CA . ASN A 1 163 ? 16.283 19.646 -2.148 1.00 87.50 163 ASN A CA 1
ATOM 1194 C C . ASN A 1 163 ? 15.895 18.525 -1.179 1.00 87.50 163 ASN A C 1
ATOM 1196 O O . ASN A 1 163 ? 15.942 18.708 0.036 1.00 87.50 163 ASN A O 1
ATOM 1200 N N . THR A 1 164 ? 15.505 17.362 -1.709 1.00 85.88 164 THR A N 1
ATOM 1201 C CA . THR A 1 164 ? 15.060 16.213 -0.904 1.00 85.88 164 THR A CA 1
ATOM 1202 C C . THR A 1 164 ? 16.137 15.144 -0.720 1.00 85.88 164 THR A C 1
ATOM 1204 O O . THR A 1 164 ? 15.996 14.284 0.153 1.00 85.88 164 THR A O 1
ATOM 1207 N N . GLY A 1 165 ? 17.210 15.191 -1.513 1.00 88.50 165 GLY A N 1
ATOM 1208 C CA . GLY A 1 165 ? 18.296 14.214 -1.497 1.00 88.50 165 GLY A CA 1
ATOM 1209 C C . GLY A 1 165 ? 17.894 12.852 -2.069 1.00 88.50 165 GLY A C 1
ATOM 1210 O O . GLY A 1 165 ? 18.456 11.830 -1.669 1.00 88.50 165 GLY A O 1
ATOM 1211 N N . LYS A 1 166 ? 16.884 12.808 -2.947 1.00 88.44 166 LYS A N 1
ATOM 1212 C CA . LYS A 1 166 ? 16.289 11.567 -3.464 1.00 88.44 166 LYS A CA 1
ATOM 1213 C C . LYS A 1 166 ? 16.240 11.559 -4.986 1.00 88.44 166 LYS A C 1
ATOM 1215 O O . LYS A 1 166 ? 16.087 12.592 -5.627 1.00 88.44 166 LYS A O 1
ATOM 1220 N N . PHE A 1 167 ? 16.319 10.363 -5.558 1.00 90.38 167 PHE A N 1
ATOM 1221 C CA . PHE A 1 167 ? 16.060 10.158 -6.978 1.00 90.38 167 PHE A CA 1
ATOM 1222 C C . PHE A 1 167 ? 14.558 10.147 -7.266 1.00 90.38 167 PHE A C 1
ATOM 1224 O O . PHE A 1 167 ? 13.775 9.627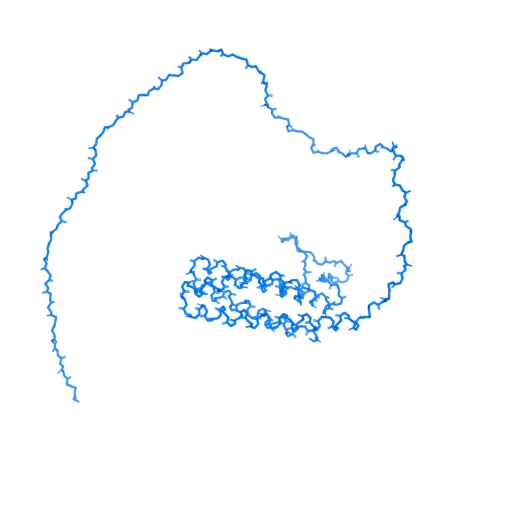 -6.467 1.00 90.38 167 PHE A O 1
ATOM 1231 N N . SER A 1 168 ? 14.171 10.686 -8.419 1.00 89.81 168 SER A N 1
ATOM 1232 C CA . SER A 1 168 ? 12.801 10.607 -8.918 1.00 89.81 168 SER A CA 1
ATOM 1233 C C . SER A 1 168 ? 12.516 9.201 -9.443 1.00 89.81 168 SER A C 1
ATOM 1235 O O . SER A 1 168 ? 13.251 8.667 -10.276 1.00 89.81 168 SER A O 1
ATOM 1237 N N . LEU A 1 169 ? 11.443 8.598 -8.938 1.00 90.25 169 LEU A N 1
ATOM 1238 C CA . LEU A 1 169 ? 10.942 7.306 -9.391 1.00 90.25 169 LEU A CA 1
ATOM 1239 C C . LEU A 1 169 ? 9.924 7.514 -10.507 1.00 90.25 169 LEU A C 1
ATOM 1241 O O . LEU A 1 169 ? 9.164 8.479 -10.477 1.00 90.25 169 LEU A O 1
ATOM 1245 N N . LYS A 1 170 ? 9.865 6.572 -11.450 1.00 91.81 170 LYS A N 1
ATOM 1246 C CA . LYS A 1 170 ? 8.765 6.519 -12.417 1.00 91.81 170 LYS A CA 1
ATOM 1247 C C . LYS A 1 170 ? 7.432 6.397 -11.682 1.00 91.81 170 LYS A C 1
ATOM 1249 O O . LYS A 1 170 ? 7.339 5.691 -10.676 1.00 91.81 170 LYS A O 1
ATOM 1254 N N . GLU A 1 171 ? 6.388 7.001 -12.241 1.00 92.94 171 GLU A N 1
ATOM 1255 C CA . GLU A 1 171 ? 5.063 7.087 -11.614 1.00 92.94 171 GLU A CA 1
ATOM 1256 C C . GLU A 1 171 ? 4.538 5.736 -11.100 1.00 92.94 171 GLU A C 1
ATOM 1258 O O . GLU A 1 171 ? 4.167 5.624 -9.931 1.00 92.94 171 GLU A O 1
ATOM 1263 N N . LEU A 1 172 ? 4.580 4.682 -11.926 1.00 92.38 172 LEU A N 1
ATOM 1264 C CA . LEU A 1 172 ? 4.102 3.348 -11.541 1.00 92.38 172 LEU A CA 1
ATOM 1265 C C . LEU A 1 172 ? 4.834 2.787 -10.305 1.00 92.38 172 LEU A C 1
ATOM 1267 O O . LEU A 1 172 ? 4.233 2.074 -9.508 1.00 92.38 172 LEU A O 1
ATOM 1271 N N . VAL A 1 173 ? 6.115 3.125 -10.123 1.00 93.44 173 VAL A N 1
ATOM 1272 C CA . VAL A 1 173 ? 6.941 2.682 -8.985 1.00 93.44 173 VAL A CA 1
ATOM 1273 C C . VAL A 1 173 ? 6.736 3.566 -7.753 1.00 93.44 173 VAL A C 1
ATOM 1275 O O . VAL A 1 173 ? 6.905 3.095 -6.628 1.00 93.44 173 VAL A O 1
ATOM 1278 N N . GLN A 1 174 ? 6.328 4.820 -7.946 1.00 93.94 174 GLN A N 1
ATOM 1279 C CA . GLN A 1 174 ? 6.011 5.740 -6.858 1.00 93.94 174 GLN A CA 1
ATOM 1280 C C . GLN A 1 174 ? 4.685 5.379 -6.167 1.00 93.94 174 GLN A C 1
ATOM 1282 O O . GLN A 1 174 ? 4.621 5.397 -4.938 1.00 93.94 174 GLN A O 1
ATOM 1287 N N . LYS A 1 175 ? 3.649 4.972 -6.918 1.00 93.62 175 LYS A N 1
ATOM 1288 C CA . LYS A 1 175 ? 2.315 4.689 -6.346 1.00 93.62 175 LYS A CA 1
ATOM 1289 C C . LYS A 1 175 ? 2.307 3.671 -5.196 1.00 93.62 175 LYS A C 1
ATOM 1291 O O . LYS A 1 175 ? 1.620 3.932 -4.209 1.00 93.62 175 LYS A O 1
ATOM 1296 N N . PRO A 1 176 ? 3.054 2.547 -5.236 1.00 95.25 176 PRO A N 1
ATOM 1297 C CA . PRO A 1 176 ? 3.196 1.684 -4.072 1.00 95.25 176 PRO A CA 1
ATOM 1298 C C . PRO A 1 176 ? 3.664 2.453 -2.833 1.00 95.25 176 PRO A C 1
ATOM 1300 O O . PRO A 1 176 ? 3.054 2.317 -1.779 1.00 95.25 176 PRO A O 1
ATOM 1303 N N . GLU A 1 177 ? 4.700 3.291 -2.933 1.00 95.00 177 GLU A N 1
ATOM 1304 C CA . GLU A 1 177 ? 5.184 4.068 -1.784 1.00 95.00 177 GLU A CA 1
ATOM 1305 C C . GLU A 1 177 ? 4.118 5.016 -1.233 1.00 95.00 177 GLU A C 1
ATOM 1307 O O . GLU A 1 177 ? 3.986 5.117 -0.012 1.00 95.00 177 GLU A O 1
ATOM 1312 N N . ASP A 1 178 ? 3.319 5.631 -2.105 1.00 95.44 178 ASP A N 1
ATOM 1313 C CA . ASP A 1 178 ? 2.213 6.509 -1.710 1.00 95.44 178 ASP A CA 1
ATOM 1314 C C . ASP A 1 178 ? 1.123 5.735 -0.951 1.00 95.44 178 ASP A C 1
ATOM 1316 O O . ASP A 1 178 ? 0.666 6.180 0.108 1.00 95.44 178 ASP A O 1
ATOM 1320 N N . VAL A 1 179 ? 0.763 4.535 -1.431 1.00 97.12 179 VAL A N 1
ATOM 1321 C CA . VAL A 1 179 ? -0.155 3.623 -0.727 1.00 97.12 179 VAL A CA 1
ATOM 1322 C C . VAL A 1 179 ? 0.384 3.318 0.666 1.00 97.12 179 VAL A C 1
ATOM 1324 O O . VAL A 1 179 ? -0.324 3.510 1.654 1.00 97.12 179 VAL A O 1
ATOM 1327 N N . PHE A 1 180 ? 1.644 2.893 0.789 1.00 95.94 180 PHE A N 1
ATOM 1328 C CA . PHE A 1 180 ? 2.201 2.519 2.095 1.00 95.94 180 PHE A CA 1
ATOM 1329 C C . PHE A 1 180 ? 2.381 3.698 3.039 1.00 95.94 180 PHE A C 1
ATOM 1331 O O . PHE A 1 180 ? 2.196 3.527 4.243 1.00 95.94 180 PHE A O 1
ATOM 1338 N N . ALA A 1 181 ? 2.719 4.881 2.531 1.00 95.88 181 ALA A N 1
ATOM 1339 C CA . ALA A 1 181 ? 2.771 6.086 3.347 1.00 95.88 181 ALA A CA 1
ATOM 1340 C C . ALA A 1 181 ? 1.393 6.370 3.967 1.00 95.88 181 ALA A C 1
ATOM 1342 O O . ALA A 1 181 ? 1.278 6.494 5.186 1.00 95.88 181 ALA A O 1
ATOM 1343 N N . ALA A 1 182 ? 0.335 6.363 3.155 1.00 97.25 182 ALA A N 1
ATOM 1344 C CA . ALA A 1 182 ? -1.030 6.594 3.619 1.00 97.25 182 ALA A CA 1
ATOM 1345 C C . ALA A 1 182 ? -1.552 5.477 4.549 1.00 97.25 182 ALA A C 1
ATOM 1347 O O . ALA A 1 182 ? -2.237 5.754 5.540 1.00 97.25 182 ALA A O 1
ATOM 1348 N N . VAL A 1 183 ? -1.191 4.214 4.297 1.00 97.62 183 VAL A N 1
ATOM 1349 C CA . VAL A 1 183 ? -1.522 3.096 5.196 1.00 97.62 183 VAL A CA 1
ATOM 1350 C C . VAL A 1 183 ? -0.814 3.226 6.546 1.00 97.62 183 VAL A C 1
ATOM 1352 O O . VAL A 1 183 ? -1.443 3.010 7.583 1.00 97.62 183 VAL A O 1
ATOM 1355 N N . ASN A 1 184 ? 0.465 3.603 6.564 1.00 97.19 184 ASN A N 1
ATOM 1356 C CA . ASN A 1 184 ? 1.208 3.806 7.809 1.00 97.19 184 ASN A CA 1
ATOM 1357 C C . ASN A 1 184 ? 0.598 4.935 8.649 1.00 97.19 184 ASN A C 1
ATOM 1359 O O . ASN A 1 184 ? 0.441 4.781 9.861 1.00 97.19 184 ASN A O 1
ATOM 1363 N N . GLU A 1 185 ? 0.186 6.029 8.008 1.00 97.69 185 GLU A N 1
ATOM 1364 C CA . GLU A 1 185 ? -0.548 7.106 8.677 1.00 97.69 185 GLU A CA 1
ATOM 1365 C C . GLU A 1 185 ? -1.900 6.613 9.213 1.00 97.69 185 GLU A C 1
ATOM 1367 O O . GLU A 1 185 ? -2.241 6.860 10.369 1.00 97.69 185 GLU A O 1
ATOM 1372 N N . THR A 1 186 ? -2.648 5.829 8.432 1.00 97.75 186 THR A N 1
ATOM 1373 C CA . THR A 1 186 ? -3.904 5.205 8.890 1.00 97.75 186 THR A CA 1
ATOM 1374 C C . THR A 1 186 ? -3.676 4.356 10.144 1.00 97.75 186 THR A C 1
ATOM 1376 O O . THR A 1 186 ? -4.365 4.526 11.152 1.00 97.75 186 THR A O 1
ATOM 1379 N N . TYR A 1 187 ? -2.673 3.475 10.115 1.00 97.12 187 TYR A N 1
ATOM 1380 C CA . TYR A 1 187 ? -2.279 2.630 11.243 1.00 97.12 187 TYR A CA 1
ATOM 1381 C C . TYR A 1 187 ? -1.934 3.461 12.489 1.00 97.12 187 TYR A C 1
ATOM 1383 O O . TYR A 1 187 ? -2.328 3.125 13.614 1.00 97.12 187 TYR A O 1
ATOM 1391 N N . PHE A 1 188 ? -1.222 4.569 12.295 1.00 97.12 188 PHE A N 1
ATOM 1392 C CA . PHE A 1 188 ? -0.844 5.488 13.357 1.00 97.12 188 PHE A CA 1
ATOM 1393 C C . PHE A 1 188 ? -2.055 6.194 13.984 1.00 97.12 188 PHE A C 1
ATOM 1395 O O . PHE A 1 188 ? -2.198 6.185 15.212 1.00 97.12 188 PHE A O 1
ATOM 1402 N N . TYR A 1 189 ? -2.963 6.739 13.170 1.00 97.75 189 TYR A N 1
ATOM 1403 C CA . TYR A 1 189 ? -4.171 7.416 13.653 1.00 97.75 189 TYR A CA 1
ATOM 1404 C C . TYR A 1 189 ? -5.156 6.458 14.331 1.00 97.75 189 TYR A C 1
ATOM 1406 O O . TYR A 1 189 ? -5.702 6.799 15.384 1.00 97.75 189 TYR A O 1
ATOM 1414 N N . ILE A 1 190 ? -5.289 5.221 13.840 1.00 96.25 190 ILE A N 1
ATOM 1415 C CA . ILE A 1 190 ? -6.015 4.152 14.547 1.00 96.25 190 ILE A CA 1
ATOM 1416 C C . ILE A 1 190 ? -5.414 3.931 15.943 1.00 96.25 190 ILE A C 1
ATOM 1418 O O . ILE A 1 190 ? -6.142 3.850 16.933 1.00 96.25 190 ILE A O 1
ATOM 1422 N N . GLY A 1 191 ? -4.080 3.892 16.053 1.00 93.94 191 GLY A N 1
ATOM 1423 C CA . GLY A 1 191 ? -3.380 3.780 17.336 1.00 93.94 191 GLY A CA 1
ATOM 1424 C C . GLY A 1 191 ? -3.659 4.938 18.302 1.00 93.94 191 GLY A C 1
ATOM 1425 O O . GLY A 1 191 ? -3.683 4.727 19.514 1.00 93.94 191 GLY A O 1
ATOM 1426 N N . ARG A 1 192 ? -3.920 6.136 17.772 1.00 95.38 192 ARG A N 1
ATOM 1427 C CA . ARG A 1 192 ? -4.317 7.331 18.533 1.00 95.38 192 ARG A CA 1
ATOM 1428 C C . ARG A 1 192 ? -5.819 7.432 18.796 1.00 95.38 192 ARG A C 1
ATOM 1430 O O . ARG A 1 192 ? -6.233 8.345 19.503 1.00 95.38 192 ARG A O 1
ATOM 1437 N N . LYS A 1 193 ? -6.617 6.494 18.274 1.00 94.19 193 LYS A N 1
ATOM 1438 C CA . LYS A 1 193 ? -8.090 6.521 18.300 1.00 94.19 193 LYS A CA 1
ATOM 1439 C C . LYS A 1 193 ? -8.686 7.737 17.579 1.00 94.19 193 LYS A C 1
ATOM 1441 O O . LYS A 1 193 ? -9.813 8.133 17.861 1.00 94.19 193 LYS A O 1
ATOM 1446 N N . ASP A 1 194 ? -7.938 8.309 16.642 1.00 96.12 194 ASP A N 1
ATOM 1447 C CA . ASP A 1 194 ? -8.399 9.397 15.786 1.00 96.12 194 ASP A CA 1
ATOM 1448 C C . ASP A 1 194 ? -8.991 8.804 14.501 1.00 96.12 194 ASP A C 1
ATOM 1450 O O . ASP A 1 194 ? -8.297 8.572 13.509 1.00 96.12 194 ASP A O 1
ATOM 1454 N N . VAL A 1 195 ? -10.283 8.478 14.561 1.00 96.56 195 VAL A N 1
ATOM 1455 C CA . VAL A 1 195 ? -10.993 7.788 13.473 1.00 96.56 195 VAL A CA 1
ATOM 1456 C C . VAL A 1 195 ? -11.149 8.684 12.244 1.00 96.56 195 VAL A C 1
ATOM 1458 O O . VAL A 1 195 ? -11.050 8.190 11.125 1.00 96.56 195 VAL A O 1
ATOM 1461 N N . GLU A 1 196 ? -11.354 9.987 12.430 1.00 96.94 196 GLU A N 1
ATOM 1462 C CA . GLU A 1 196 ? -11.533 10.928 11.320 1.00 96.94 196 GLU A CA 1
ATOM 1463 C C . GLU A 1 196 ? -10.238 11.086 10.520 1.00 96.94 196 GLU A C 1
ATOM 1465 O O . GLU A 1 196 ? -10.236 10.884 9.303 1.00 96.94 196 GLU A O 1
ATOM 1470 N N . SER A 1 197 ? -9.106 11.323 11.190 1.00 97.75 197 SER A N 1
ATOM 1471 C CA . SER A 1 197 ? -7.811 11.365 10.501 1.00 97.75 197 SER A CA 1
ATOM 1472 C C . SER A 1 197 ? -7.475 10.020 9.856 1.00 97.75 197 SER A C 1
ATOM 1474 O O . SER A 1 197 ? -6.992 9.986 8.723 1.00 97.75 197 SER A O 1
ATOM 1476 N N . ALA A 1 198 ? -7.784 8.900 10.521 1.00 97.81 198 ALA A N 1
ATOM 1477 C CA . ALA A 1 198 ? -7.591 7.573 9.942 1.00 97.81 198 ALA A CA 1
ATOM 1478 C C . ALA A 1 198 ? -8.422 7.370 8.663 1.00 97.81 198 ALA A C 1
ATOM 1480 O O . ALA A 1 198 ? -7.886 6.859 7.684 1.00 97.81 198 ALA A O 1
ATOM 1481 N N . ARG A 1 199 ? -9.686 7.815 8.621 1.00 98.06 199 ARG A N 1
ATOM 1482 C CA . ARG A 1 199 ? -10.536 7.762 7.415 1.00 98.06 199 ARG A CA 1
ATOM 1483 C C . ARG A 1 199 ? -9.949 8.563 6.262 1.00 98.06 199 ARG A C 1
ATOM 1485 O O . ARG A 1 199 ? -9.915 8.067 5.139 1.00 98.06 199 ARG A O 1
ATOM 1492 N N . VAL A 1 200 ? -9.459 9.772 6.532 1.00 98.06 200 VAL A N 1
ATOM 1493 C CA . VAL A 1 200 ? -8.849 10.625 5.501 1.00 98.06 200 VAL A CA 1
ATOM 1494 C C . VAL A 1 200 ? -7.619 9.955 4.893 1.00 98.06 200 VAL A C 1
ATOM 1496 O O . VAL A 1 200 ? -7.475 9.923 3.672 1.00 98.06 200 VAL A O 1
ATOM 1499 N N . GLN A 1 201 ? -6.728 9.408 5.721 1.00 98.19 201 GLN A N 1
ATOM 1500 C CA . GLN A 1 201 ? -5.520 8.746 5.218 1.00 98.19 201 GLN A CA 1
ATOM 1501 C C . GLN A 1 201 ? -5.848 7.418 4.537 1.00 98.19 201 GLN A C 1
ATOM 1503 O O . GLN A 1 201 ? -5.269 7.101 3.500 1.00 98.19 201 GLN A O 1
ATOM 1508 N N . TRP A 1 202 ? -6.837 6.687 5.047 1.00 98.12 202 TRP A N 1
ATOM 1509 C CA . TRP A 1 202 ? -7.294 5.452 4.429 1.00 98.12 202 TRP A CA 1
ATOM 1510 C C . TRP A 1 202 ? -7.882 5.697 3.036 1.00 98.12 202 TRP A C 1
ATOM 1512 O O . TRP A 1 202 ? -7.542 4.988 2.093 1.00 98.12 202 TRP A O 1
ATOM 1522 N N . ALA A 1 203 ? -8.677 6.756 2.865 1.00 98.06 203 ALA A N 1
ATOM 1523 C CA . ALA A 1 203 ? -9.190 7.155 1.557 1.00 98.06 203 ALA A CA 1
ATOM 1524 C C . ALA A 1 203 ? -8.057 7.468 0.566 1.00 98.06 203 ALA A C 1
ATOM 1526 O O . ALA A 1 203 ? -8.110 7.025 -0.578 1.00 98.06 203 ALA A O 1
ATOM 1527 N N . LYS A 1 204 ? -6.991 8.155 1.004 1.00 97.94 204 LYS A N 1
ATOM 1528 C CA . LYS A 1 204 ? -5.805 8.387 0.160 1.00 97.94 204 LYS A CA 1
ATOM 1529 C C . LYS A 1 204 ? -5.115 7.084 -0.237 1.00 97.94 204 LYS A C 1
ATOM 1531 O O . LYS A 1 204 ? -4.724 6.945 -1.391 1.00 97.94 204 LYS A O 1
ATOM 1536 N N . ALA A 1 205 ? -4.987 6.136 0.693 1.00 97.69 205 ALA A N 1
ATOM 1537 C CA . ALA A 1 205 ? -4.409 4.825 0.406 1.00 97.69 205 ALA A CA 1
ATOM 1538 C C . ALA A 1 205 ? -5.233 4.067 -0.646 1.00 97.69 205 ALA A C 1
ATOM 1540 O O . ALA A 1 205 ? -4.666 3.502 -1.578 1.00 97.69 205 ALA A O 1
ATOM 1541 N N . VAL A 1 206 ? -6.566 4.102 -0.531 1.00 97.75 206 VAL A N 1
ATOM 1542 C CA . VAL A 1 206 ? -7.487 3.507 -1.509 1.00 97.75 206 VAL A CA 1
ATOM 1543 C C . VAL A 1 206 ? -7.342 4.165 -2.878 1.00 97.75 206 VAL A C 1
ATOM 1545 O O . VAL A 1 206 ? -7.166 3.452 -3.861 1.00 97.75 206 VAL A O 1
ATOM 1548 N N . THR A 1 207 ? -7.338 5.496 -2.954 1.00 97.75 207 THR A N 1
ATOM 1549 C CA . THR A 1 207 ? -7.158 6.210 -4.227 1.00 97.75 207 THR A CA 1
ATOM 1550 C C . THR A 1 207 ? -5.818 5.875 -4.879 1.00 97.75 207 THR A C 1
ATOM 1552 O O . THR A 1 207 ? -5.790 5.500 -6.048 1.00 97.75 207 THR A O 1
ATOM 1555 N N . ALA A 1 208 ? -4.711 5.936 -4.131 1.00 96.75 208 ALA A N 1
ATOM 1556 C CA . ALA A 1 208 ? -3.383 5.618 -4.659 1.00 96.75 208 ALA A CA 1
ATOM 1557 C C . ALA A 1 208 ? -3.285 4.159 -5.140 1.00 96.75 208 ALA A C 1
ATOM 1559 O O . ALA A 1 208 ? -2.636 3.874 -6.147 1.00 96.75 208 ALA A O 1
ATOM 1560 N N . TYR A 1 209 ? -3.970 3.235 -4.461 1.00 97.75 209 TYR A N 1
ATOM 1561 C CA . TYR A 1 209 ? -4.057 1.838 -4.875 1.00 97.75 209 TYR A CA 1
ATOM 1562 C C . TYR A 1 209 ? -4.857 1.677 -6.175 1.00 97.75 209 TYR A C 1
ATOM 1564 O O . TYR A 1 209 ? -4.432 0.969 -7.087 1.00 97.75 209 TYR A O 1
ATOM 1572 N N . GLU A 1 210 ? -6.007 2.340 -6.289 1.00 96.69 210 GLU A N 1
ATOM 1573 C CA . GLU A 1 210 ? -6.843 2.293 -7.492 1.00 96.69 210 GLU A CA 1
ATOM 1574 C C . GLU A 1 210 ? -6.138 2.926 -8.701 1.00 96.69 210 GLU A C 1
ATOM 1576 O O . GLU A 1 210 ? -6.278 2.443 -9.825 1.00 96.69 210 GLU A O 1
ATOM 1581 N N . GLU A 1 211 ? -5.347 3.975 -8.483 1.00 96.25 211 GLU A N 1
ATOM 1582 C CA . GLU A 1 211 ? -4.466 4.554 -9.500 1.00 96.25 211 GLU A CA 1
ATOM 1583 C C . GLU A 1 211 ? -3.352 3.588 -9.901 1.00 96.25 211 GLU A C 1
ATOM 1585 O O . GLU A 1 211 ? -3.120 3.389 -11.092 1.00 96.25 211 GLU A O 1
ATOM 1590 N N . TRP A 1 212 ? -2.707 2.935 -8.932 1.00 96.75 212 TRP A N 1
ATOM 1591 C CA . TRP A 1 212 ? -1.695 1.921 -9.211 1.00 96.75 212 TRP A CA 1
ATOM 1592 C C . TRP A 1 212 ? -2.244 0.801 -10.101 1.00 96.75 212 TRP A C 1
ATOM 1594 O O . TRP A 1 212 ? -1.649 0.497 -11.131 1.00 96.75 212 TRP A O 1
ATOM 1604 N N . ILE A 1 213 ? -3.415 0.246 -9.770 1.00 95.31 213 ILE A N 1
ATOM 1605 C CA . ILE A 1 213 ? -4.055 -0.816 -10.563 1.00 95.31 213 ILE A CA 1
ATOM 1606 C C . ILE A 1 213 ? -4.284 -0.395 -12.018 1.00 95.31 213 ILE A C 1
ATOM 1608 O O . ILE A 1 213 ? -4.080 -1.211 -12.917 1.00 95.31 213 ILE A O 1
ATOM 1612 N N . LYS A 1 214 ? -4.679 0.862 -12.256 1.00 94.25 214 LYS A N 1
ATOM 1613 C CA . LYS A 1 214 ? -4.906 1.403 -13.608 1.00 94.25 214 LYS A CA 1
ATOM 1614 C C . LYS A 1 214 ? -3.614 1.570 -14.408 1.00 94.25 214 LYS A C 1
ATOM 1616 O O . LYS A 1 214 ? -3.656 1.487 -15.630 1.00 94.25 214 LYS A O 1
ATOM 1621 N N . LEU A 1 215 ? -2.497 1.835 -13.732 1.00 92.62 215 LEU A N 1
ATOM 1622 C CA . LEU A 1 215 ? -1.192 2.037 -14.362 1.00 92.62 215 LEU A CA 1
ATOM 1623 C C . LEU A 1 215 ? -0.453 0.721 -14.644 1.00 92.62 215 LEU A C 1
ATOM 1625 O O . LEU A 1 215 ? 0.442 0.703 -15.487 1.00 92.62 215 LEU A O 1
ATOM 1629 N N . VAL A 1 216 ? -0.787 -0.374 -13.950 1.00 92.12 216 VAL A N 1
ATOM 1630 C CA . VAL A 1 216 ? -0.168 -1.684 -14.208 1.00 92.12 216 VAL A CA 1
ATOM 1631 C C . VAL A 1 216 ? -0.639 -2.217 -15.573 1.00 92.12 216 VAL A C 1
ATOM 1633 O O . VAL A 1 216 ? -1.841 -2.416 -15.751 1.00 92.12 216 VAL A O 1
ATOM 1636 N N . PRO A 1 217 ? 0.272 -2.501 -16.525 1.00 83.88 217 PRO A N 1
ATOM 1637 C CA . PRO A 1 217 ? -0.080 -2.732 -17.932 1.00 83.88 217 PRO A CA 1
ATOM 1638 C C . PRO A 1 217 ? -0.653 -4.125 -18.253 1.00 83.88 217 PRO A C 1
ATOM 1640 O O . PRO A 1 217 ? -0.898 -4.424 -19.421 1.00 83.88 217 PRO A O 1
ATOM 1643 N N . PHE A 1 218 ? -0.845 -4.991 -17.254 1.00 82.38 218 PHE A N 1
ATOM 1644 C CA . PHE A 1 218 ? -1.218 -6.397 -17.431 1.00 82.38 218 PHE A CA 1
ATOM 1645 C C . PHE A 1 218 ? -2.203 -6.914 -16.385 1.00 82.38 218 PHE A C 1
ATOM 1647 O O . PHE A 1 218 ? -2.274 -6.347 -15.267 1.00 82.38 218 PHE A O 1
#

Solvent-accessible surface area (backbone atoms only — not comparable to full-atom values): 13947 Å² total; per-residue (Å²): 138,86,85,86,84,84,87,82,88,84,92,81,89,87,80,90,86,81,87,81,84,87,80,87,82,88,83,84,87,83,78,91,77,85,84,90,89,87,83,90,82,89,77,90,87,81,86,82,91,77,76,90,82,77,79,83,81,81,81,91,81,82,92,84,90,86,86,87,87,77,85,83,90,69,80,79,70,74,76,45,70,66,55,54,50,52,51,29,46,53,41,48,54,50,41,53,55,53,48,52,57,47,47,61,43,37,54,53,14,58,72,67,66,42,69,71,42,38,48,54,30,41,50,54,48,68,73,44,48,65,60,44,49,54,40,47,47,51,35,24,31,57,65,55,73,59,62,49,59,32,58,40,88,94,68,81,42,68,32,64,42,82,90,78,75,42,68,44,54,34,68,62,54,40,28,51,56,51,20,50,52,23,44,52,50,18,47,51,25,48,74,70,68,36,51,69,63,15,48,57,27,40,51,51,18,52,51,33,45,57,51,38,62,72,62,45,88,114

Nearest PDB structures (foldseek):
  3ls1-assembly2_B  TM=6.360E-01  e=1.184E-02  Synechocystis sp. PCC 6803
  8tn1-assembly1_B  TM=6.200E-01  e=7.222E-02  synthetic construct
  8tn6-assembly1_C  TM=6.445E-01  e=1.320E-01  synthetic construct
  8uao-assembly1_B  TM=4.452E-01  e=1.088E+00  synthetic construct
  2mey-assembly1_A  TM=3.994E-01  e=3.631E+00  Blomia tropicalis

pLDDT: mean 73.77, std 25.89, range [28.27, 98.19]

InterPro domains:
  IPR006311 Twin-arginine translocation pathway, signal sequence [PS51318] (1-50)